Protein AF-A0A651HME2-F1 (afdb_monomer_lite)

pLDDT: mean 75.83, std 19.91, range [41.97, 98.44]

Structure (mmCIF, N/CA/C/O backbone):
data_AF-A0A651HME2-F1
#
_entry.id   AF-A0A651HME2-F1
#
loop_
_atom_site.group_PDB
_atom_site.id
_atom_site.type_symbol
_atom_site.label_atom_id
_atom_site.label_alt_id
_atom_site.label_comp_id
_atom_site.label_asym_id
_atom_site.label_entity_id
_atom_site.label_seq_id
_atom_site.pdbx_PDB_ins_code
_atom_site.Cartn_x
_atom_site.Cartn_y
_atom_site.Cartn_z
_atom_site.occupancy
_atom_site.B_iso_or_equiv
_atom_site.auth_seq_id
_atom_site.auth_comp_id
_atom_site.auth_asym_id
_atom_site.auth_atom_id
_atom_site.pdbx_PDB_model_num
ATOM 1 N N . MET A 1 1 ? -1.639 1.238 -26.627 1.00 81.06 1 MET A N 1
ATOM 2 C CA . MET A 1 1 ? -2.948 1.078 -25.947 1.00 81.06 1 MET A CA 1
ATOM 3 C C . MET A 1 1 ? -2.989 -0.126 -25.003 1.00 81.06 1 MET A C 1
ATOM 5 O O . MET A 1 1 ? -3.391 0.055 -23.864 1.00 81.06 1 MET A O 1
ATOM 9 N N . ALA A 1 2 ? -2.521 -1.315 -25.413 1.00 88.31 2 ALA A N 1
ATOM 10 C CA . ALA A 1 2 ? -2.542 -2.525 -24.572 1.00 88.31 2 ALA A CA 1
ATOM 11 C C . ALA A 1 2 ? -1.852 -2.368 -23.199 1.00 88.31 2 ALA A C 1
ATOM 13 O O . ALA A 1 2 ? -2.429 -2.755 -22.191 1.00 88.31 2 ALA A O 1
ATOM 14 N N . LEU A 1 3 ? -0.669 -1.737 -23.140 1.00 88.19 3 LEU A N 1
ATOM 15 C CA . LEU A 1 3 ? 0.048 -1.506 -21.874 1.00 88.19 3 LEU A CA 1
ATOM 16 C C . LEU A 1 3 ? -0.748 -0.642 -20.890 1.00 88.19 3 LEU A C 1
ATOM 18 O O . LEU A 1 3 ? -0.809 -0.966 -19.716 1.00 88.19 3 LEU A O 1
ATOM 22 N N . VAL A 1 4 ? -1.405 0.413 -21.376 1.00 89.19 4 VAL A N 1
ATOM 23 C CA . VAL A 1 4 ? -2.220 1.307 -20.537 1.00 89.19 4 VAL A CA 1
ATOM 24 C C . VAL A 1 4 ? -3.400 0.549 -19.932 1.00 89.19 4 VAL A C 1
ATOM 26 O O . VAL A 1 4 ? -3.658 0.664 -18.738 1.00 89.19 4 VAL A O 1
ATOM 29 N N . LEU A 1 5 ? -4.089 -0.267 -20.736 1.00 91.44 5 LEU A N 1
ATOM 30 C CA . LEU A 1 5 ? -5.192 -1.098 -20.251 1.00 91.44 5 LEU A CA 1
ATOM 31 C C . LEU A 1 5 ? -4.708 -2.133 -19.231 1.00 91.44 5 LEU A C 1
ATOM 33 O O . LEU A 1 5 ? -5.334 -2.301 -18.188 1.00 91.44 5 LEU A O 1
ATOM 37 N N . LEU A 1 6 ? -3.571 -2.779 -19.496 1.00 91.62 6 LEU A N 1
ATOM 38 C CA . LEU A 1 6 ? -2.981 -3.738 -18.569 1.00 91.62 6 LEU A CA 1
ATOM 39 C C . LEU A 1 6 ? -2.584 -3.071 -17.243 1.00 91.62 6 LEU A C 1
ATOM 41 O O . LEU A 1 6 ? -2.921 -3.592 -16.184 1.00 91.62 6 LEU A O 1
ATOM 45 N N . SER A 1 7 ? -1.943 -1.898 -17.282 1.00 91.06 7 SER A N 1
ATOM 46 C CA . SER A 1 7 ? -1.611 -1.121 -16.081 1.00 91.06 7 SER A CA 1
ATOM 47 C C . SER A 1 7 ? -2.856 -0.726 -15.290 1.00 91.06 7 SER A C 1
ATOM 49 O O . SER A 1 7 ? -2.834 -0.804 -14.067 1.00 91.06 7 SER A O 1
ATOM 51 N N . ALA A 1 8 ? -3.947 -0.347 -15.963 1.00 93.56 8 ALA A N 1
ATOM 52 C CA . ALA A 1 8 ? -5.207 -0.015 -15.300 1.00 93.56 8 ALA A CA 1
ATOM 53 C C . ALA A 1 8 ? -5.815 -1.229 -14.584 1.00 93.56 8 ALA A C 1
ATOM 55 O O . ALA A 1 8 ? -6.240 -1.112 -13.437 1.00 93.56 8 ALA A O 1
ATOM 56 N N . VAL A 1 9 ? -5.819 -2.400 -15.228 1.00 95.94 9 VAL A N 1
ATOM 57 C CA . VAL A 1 9 ? -6.334 -3.640 -14.624 1.00 95.94 9 VAL A CA 1
ATOM 58 C C . VAL A 1 9 ? -5.477 -4.072 -13.436 1.00 95.94 9 VAL A C 1
ATOM 60 O O . VAL A 1 9 ? -6.024 -4.403 -12.386 1.00 95.94 9 VAL A O 1
ATOM 63 N N . ILE A 1 10 ? -4.147 -4.031 -13.571 1.00 94.81 10 ILE A N 1
ATOM 64 C CA . ILE A 1 10 ? -3.231 -4.370 -12.475 1.00 94.81 10 ILE A CA 1
ATOM 65 C C . ILE A 1 10 ? -3.440 -3.415 -11.299 1.00 94.81 10 ILE A C 1
ATOM 67 O O . ILE A 1 10 ? -3.639 -3.886 -10.185 1.00 94.81 10 ILE A O 1
ATOM 71 N N . ALA A 1 11 ? -3.474 -2.102 -11.540 1.00 95.75 11 ALA A N 1
ATOM 72 C CA . ALA A 1 11 ? -3.693 -1.104 -10.494 1.00 95.75 11 ALA A CA 1
ATOM 73 C C . ALA A 1 11 ? -5.057 -1.266 -9.802 1.00 95.75 11 ALA A C 1
ATOM 75 O O . ALA A 1 11 ? -5.158 -1.140 -8.582 1.00 95.75 11 ALA A O 1
ATOM 76 N N . LEU A 1 12 ? -6.107 -1.588 -10.566 1.00 97.19 12 LEU A N 1
ATOM 77 C CA . LEU A 1 12 ? -7.441 -1.849 -10.030 1.00 97.19 12 LEU A CA 1
ATOM 78 C C . LEU A 1 12 ? -7.430 -3.056 -9.085 1.00 97.19 12 LEU A C 1
ATOM 80 O O . LEU A 1 12 ? -7.903 -2.958 -7.952 1.00 97.19 12 LEU A O 1
ATOM 84 N N . VAL A 1 13 ? -6.907 -4.193 -9.546 1.00 97.75 13 VAL A N 1
ATOM 85 C CA . VAL A 1 13 ? -6.912 -5.441 -8.772 1.00 97.75 13 VAL A CA 1
ATOM 86 C C . VAL A 1 13 ? -5.977 -5.329 -7.569 1.00 97.75 13 VAL A C 1
ATOM 88 O O . VAL A 1 13 ? -6.408 -5.594 -6.448 1.00 97.75 13 VAL A O 1
ATOM 91 N N . ASN A 1 14 ? -4.735 -4.891 -7.787 1.00 96.44 14 ASN A N 1
ATOM 92 C CA . ASN A 1 14 ? -3.718 -4.785 -6.746 1.00 96.44 14 ASN A CA 1
ATOM 93 C C . ASN A 1 14 ? -4.140 -3.798 -5.652 1.00 96.44 14 ASN A C 1
ATOM 95 O O . ASN A 1 14 ? -4.318 -4.202 -4.503 1.00 96.44 14 ASN A O 1
ATOM 99 N N . GLY A 1 15 ? -4.429 -2.546 -6.027 1.00 96.75 15 GLY A N 1
ATOM 100 C CA . GLY A 1 15 ? -4.832 -1.510 -5.079 1.00 96.75 15 GLY A CA 1
ATOM 101 C C . GLY A 1 15 ? -6.086 -1.891 -4.285 1.00 96.75 15 GLY A C 1
ATOM 102 O O . GLY A 1 15 ? -6.148 -1.660 -3.079 1.00 96.75 15 GLY A O 1
ATOM 103 N N . THR A 1 16 ? -7.075 -2.551 -4.907 1.00 98.38 16 THR A N 1
ATOM 104 C CA . THR A 1 16 ? -8.261 -3.028 -4.166 1.00 98.38 16 THR A CA 1
ATOM 105 C C . THR A 1 16 ? -7.896 -4.084 -3.131 1.00 98.38 16 THR A C 1
ATOM 107 O O . THR A 1 16 ? -8.302 -3.969 -1.973 1.00 98.38 16 THR A O 1
ATOM 110 N N . LEU A 1 17 ? -7.176 -5.131 -3.543 1.00 98.38 17 LEU A N 1
ATOM 111 C CA . LEU A 1 17 ? -6.867 -6.263 -2.671 1.00 98.38 17 LEU A CA 1
ATOM 112 C C . LEU A 1 17 ? -5.974 -5.836 -1.505 1.00 98.38 17 LEU A C 1
ATOM 114 O O . LEU A 1 17 ? -6.238 -6.220 -0.363 1.00 98.38 17 LEU A O 1
ATOM 118 N N . GLU A 1 18 ? -4.980 -4.992 -1.771 1.00 98.19 18 GLU A N 1
ATOM 119 C CA . GLU A 1 18 ? -4.099 -4.468 -0.735 1.00 98.19 18 GLU A CA 1
ATOM 120 C C . GLU A 1 18 ? -4.862 -3.598 0.271 1.00 98.19 18 GLU A C 1
ATOM 122 O O . GLU A 1 18 ? -4.698 -3.787 1.475 1.00 98.19 18 GLU A O 1
ATOM 127 N N . GLU A 1 19 ? -5.766 -2.712 -0.157 1.00 98.31 19 GLU A N 1
ATOM 128 C CA . GLU A 1 19 ? -6.568 -1.928 0.793 1.00 98.31 19 GLU A CA 1
ATOM 129 C C . GLU A 1 19 ? -7.561 -2.778 1.594 1.00 98.31 19 GLU A C 1
ATOM 131 O O . GLU A 1 19 ? -7.750 -2.552 2.797 1.00 98.31 19 GLU A O 1
ATOM 136 N N . VAL A 1 20 ? -8.196 -3.770 0.962 1.00 98.31 20 VAL A N 1
ATOM 137 C CA . VAL A 1 20 ? -9.093 -4.707 1.657 1.00 98.31 20 VAL A CA 1
ATOM 138 C C . VAL A 1 20 ? -8.329 -5.461 2.742 1.00 98.31 20 VAL A C 1
ATOM 140 O O . VAL A 1 20 ? -8.833 -5.589 3.860 1.00 98.31 20 VAL A O 1
ATOM 143 N N . PHE A 1 21 ? -7.110 -5.904 2.448 1.00 98.19 21 PHE A N 1
ATOM 144 C CA . PHE A 1 21 ? -6.268 -6.586 3.419 1.00 98.19 21 PHE A CA 1
ATOM 145 C C . PHE A 1 21 ? -5.747 -5.625 4.500 1.00 98.19 21 PHE A C 1
ATOM 147 O O . PHE A 1 21 ? -6.096 -5.762 5.673 1.00 98.19 21 PHE A O 1
ATOM 154 N N . TRP A 1 22 ? -4.971 -4.606 4.130 1.00 98.12 22 TRP A N 1
ATOM 155 C CA . TRP A 1 22 ? 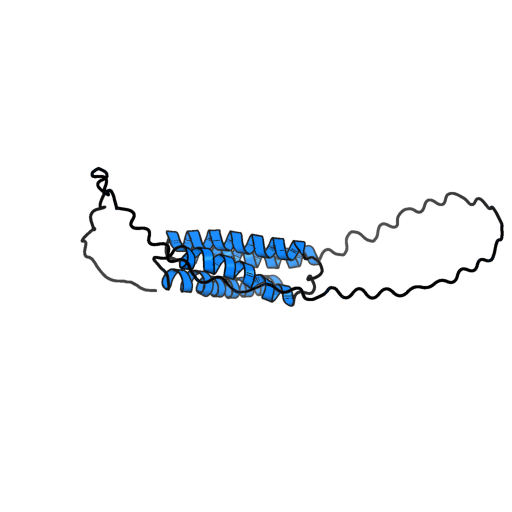-4.252 -3.761 5.087 1.00 98.12 22 TRP A CA 1
ATOM 156 C C . TRP A 1 22 ? -5.166 -2.848 5.903 1.00 98.12 22 TRP A C 1
ATOM 158 O O . TRP A 1 22 ? -4.911 -2.631 7.086 1.00 98.12 22 TRP A O 1
ATOM 168 N N . ARG A 1 23 ? -6.228 -2.292 5.308 1.00 97.06 23 ARG A N 1
ATOM 169 C CA . ARG A 1 23 ? -7.130 -1.348 5.999 1.00 97.06 23 ARG A CA 1
ATOM 170 C C . ARG A 1 23 ? -8.427 -2.043 6.365 1.00 97.06 23 ARG A C 1
ATOM 172 O O . ARG A 1 23 ? -8.901 -1.909 7.490 1.00 97.06 23 ARG A O 1
ATOM 179 N N . GLY A 1 24 ? -8.985 -2.820 5.442 1.00 96.19 24 GLY A N 1
ATOM 180 C CA . GLY A 1 24 ? -10.251 -3.511 5.652 1.00 96.19 24 GLY A CA 1
ATOM 181 C C . GLY A 1 24 ? -10.198 -4.563 6.761 1.00 96.19 24 GLY A C 1
ATOM 182 O O . GLY A 1 24 ? -11.138 -4.613 7.559 1.00 96.19 24 GLY A O 1
ATOM 183 N N . ALA A 1 25 ? -9.136 -5.374 6.836 1.00 97.00 25 ALA A N 1
ATOM 184 C CA . ALA A 1 25 ? -9.017 -6.418 7.854 1.00 97.00 25 ALA A CA 1
ATOM 185 C C . ALA A 1 25 ? -8.596 -5.843 9.215 1.00 97.00 25 ALA A C 1
ATOM 187 O O . ALA A 1 25 ? -9.288 -6.057 10.209 1.00 97.00 25 ALA A O 1
ATOM 188 N N . TYR A 1 26 ? -7.516 -5.057 9.269 1.00 96.56 26 TYR A N 1
ATOM 189 C CA . TYR A 1 26 ? -6.948 -4.580 10.538 1.00 96.56 26 TYR A CA 1
ATOM 190 C C . TYR A 1 26 ? -7.825 -3.551 11.261 1.00 96.56 26 TYR A C 1
ATOM 192 O O . TYR A 1 26 ? -7.993 -3.650 12.477 1.00 96.56 26 TYR A O 1
ATOM 200 N N . VAL A 1 27 ? -8.447 -2.604 10.545 1.00 94.19 27 VAL A N 1
ATOM 201 C CA . VAL A 1 27 ? -9.348 -1.619 11.178 1.00 94.19 27 VAL A CA 1
ATOM 202 C C . VAL A 1 27 ? -10.583 -2.307 11.768 1.00 94.19 27 VAL A C 1
ATOM 204 O O . VAL A 1 27 ? -11.052 -1.913 12.834 1.00 94.19 27 VAL A O 1
ATOM 207 N N . ARG A 1 28 ? -11.088 -3.364 11.114 1.00 94.25 28 ARG A N 1
ATOM 208 C CA . ARG A 1 28 ? -12.229 -4.146 11.618 1.00 94.25 28 ARG A CA 1
ATOM 209 C C . ARG A 1 28 ? -11.853 -5.097 12.749 1.00 94.25 28 ARG A C 1
ATOM 211 O O . ARG A 1 28 ? -12.655 -5.274 13.660 1.00 94.25 28 ARG A O 1
ATOM 218 N N . ALA A 1 29 ? -10.668 -5.699 12.699 1.00 96.44 29 ALA A N 1
ATOM 219 C CA . ALA A 1 29 ? -10.201 -6.624 13.727 1.00 96.44 29 ALA A CA 1
ATOM 220 C C . ALA A 1 29 ? -9.820 -5.908 15.036 1.00 96.44 29 ALA A C 1
ATOM 222 O O . ALA A 1 29 ? -10.001 -6.475 16.112 1.00 96.44 29 ALA A O 1
ATOM 223 N N . PHE A 1 30 ? -9.333 -4.661 14.966 1.00 96.00 30 PHE A N 1
ATOM 224 C CA . PHE A 1 30 ? -8.789 -3.937 16.125 1.00 96.00 30 PHE A CA 1
ATOM 225 C C . PHE A 1 30 ? -9.369 -2.516 16.323 1.00 96.00 30 PHE A C 1
ATOM 227 O O . PHE A 1 30 ? -8.604 -1.568 16.513 1.00 96.00 30 PHE A O 1
ATOM 234 N N . PRO A 1 31 ? -10.702 -2.315 16.357 1.00 91.50 31 PRO A N 1
ATOM 235 C CA . PRO A 1 31 ? -11.334 -0.986 16.286 1.00 91.50 31 PRO A CA 1
ATOM 236 C C . PRO A 1 31 ? -11.036 -0.042 17.468 1.00 91.50 31 PRO A C 1
ATOM 238 O O . PRO A 1 31 ? -11.339 1.145 17.395 1.00 91.50 31 PRO A O 1
ATOM 241 N N . GLY A 1 32 ? -10.451 -0.543 18.560 1.00 93.62 32 GLY A N 1
ATOM 242 C CA . GLY A 1 32 ? -10.094 0.241 19.749 1.00 93.62 32 GLY A CA 1
ATOM 243 C C . GLY A 1 32 ? -8.593 0.365 20.015 1.00 93.62 32 GLY A C 1
ATOM 244 O O . GLY A 1 32 ? -8.214 0.957 21.023 1.00 93.62 32 GLY A O 1
ATOM 245 N N . ILE A 1 33 ? -7.735 -0.200 19.158 1.00 96.75 33 ILE A N 1
ATOM 246 C CA . ILE A 1 33 ? -6.282 -0.230 19.375 1.00 96.75 33 ILE A CA 1
ATOM 247 C C . ILE A 1 33 ? -5.601 0.457 18.185 1.00 96.75 33 ILE A C 1
ATOM 249 O O . ILE A 1 33 ? -5.246 -0.218 17.217 1.00 96.75 33 ILE A O 1
ATOM 253 N N . PRO A 1 34 ? -5.380 1.788 18.237 1.00 95.25 34 PRO A N 1
ATOM 254 C CA . PRO A 1 34 ? -4.830 2.546 17.111 1.00 95.25 34 PRO A CA 1
ATOM 255 C C . PRO A 1 34 ? -3.505 1.979 16.600 1.00 95.25 34 PRO A C 1
ATOM 257 O O . PRO A 1 34 ? -3.262 1.951 15.400 1.00 95.25 34 PRO A O 1
ATOM 260 N N . LEU A 1 35 ? -2.660 1.461 17.494 1.00 97.44 35 LEU A N 1
ATOM 261 C CA . LEU A 1 35 ? -1.389 0.855 17.108 1.00 97.44 35 LEU A CA 1
ATOM 262 C C . LEU A 1 35 ? -1.578 -0.332 16.144 1.00 97.44 35 LEU A C 1
ATOM 264 O O . LEU A 1 35 ? -0.860 -0.419 15.154 1.00 97.44 35 LEU A O 1
ATOM 268 N N . LEU A 1 36 ? -2.558 -1.206 16.396 1.00 97.12 36 LEU A N 1
ATOM 269 C CA . LEU A 1 36 ? -2.827 -2.397 15.579 1.00 97.12 36 LEU A CA 1
ATOM 270 C C . LEU A 1 36 ? -3.742 -2.113 14.382 1.00 97.12 36 LEU A C 1
ATOM 272 O O . LEU A 1 36 ? -3.624 -2.780 13.360 1.00 97.12 36 LEU A O 1
ATOM 276 N N . ALA A 1 37 ? -4.633 -1.126 14.487 1.00 95.19 37 ALA A N 1
ATOM 277 C CA . ALA A 1 37 ? -5.524 -0.738 13.394 1.00 95.19 37 ALA A CA 1
ATOM 278 C C . ALA A 1 37 ? -4.856 0.179 12.358 1.00 95.19 37 ALA A C 1
ATOM 280 O O . ALA A 1 37 ? -5.273 0.195 11.203 1.00 95.19 37 ALA A O 1
ATOM 281 N N . TRP A 1 38 ? -3.849 0.961 12.763 1.00 94.62 38 TRP A N 1
ATOM 282 C CA . TRP A 1 38 ? -3.251 2.008 11.932 1.00 94.62 38 TRP A CA 1
ATOM 283 C C . TRP A 1 38 ? -1.751 1.808 11.713 1.00 94.62 38 TRP A C 1
ATOM 285 O O . TRP A 1 38 ? -1.315 1.656 10.571 1.00 94.62 38 TRP A O 1
ATOM 295 N N . VAL A 1 39 ? -0.948 1.811 12.778 1.00 97.56 39 VAL A N 1
ATOM 296 C CA . VAL A 1 39 ? 0.521 1.842 12.646 1.00 97.56 39 VAL A CA 1
ATOM 297 C C . VAL A 1 39 ? 1.051 0.513 12.118 1.00 97.56 39 VAL A C 1
ATOM 299 O O . VAL A 1 39 ? 1.772 0.490 11.123 1.00 97.56 39 VAL A O 1
ATOM 302 N N . TYR A 1 40 ? 0.646 -0.593 12.741 1.00 98.00 40 TYR A N 1
ATOM 303 C CA . TYR A 1 40 ? 1.068 -1.941 12.373 1.00 98.00 40 TYR A CA 1
ATOM 304 C C . TYR A 1 40 ? 0.811 -2.275 10.891 1.00 98.00 40 TYR A C 1
ATOM 306 O O . TYR A 1 40 ? 1.777 -2.602 10.197 1.00 98.00 40 TYR A O 1
ATOM 314 N N . PRO A 1 41 ? -0.418 -2.135 10.349 1.00 97.69 41 PRO A N 1
ATOM 315 C CA . PRO A 1 41 ? -0.660 -2.433 8.941 1.00 97.69 41 PRO A CA 1
ATOM 316 C C . PRO A 1 41 ? 0.050 -1.464 7.994 1.00 97.69 41 PRO A C 1
ATOM 318 O O . PRO A 1 41 ? 0.368 -1.849 6.879 1.00 97.69 41 PRO A O 1
ATOM 321 N N . SER A 1 42 ? 0.347 -0.229 8.410 1.00 98.25 42 SER A N 1
ATOM 322 C CA . SER A 1 42 ? 1.074 0.723 7.556 1.00 98.25 42 SER A CA 1
ATOM 323 C C . SER A 1 42 ? 2.556 0.376 7.427 1.00 98.25 42 SER A C 1
ATOM 325 O O . SER A 1 42 ? 3.117 0.467 6.337 1.00 98.25 42 SER A O 1
ATOM 327 N N . VAL A 1 43 ? 3.184 -0.062 8.522 1.00 98.31 43 VAL A N 1
ATOM 328 C CA . VAL A 1 43 ? 4.564 -0.570 8.498 1.00 98.31 43 VAL A CA 1
ATOM 329 C C . VAL A 1 43 ? 4.629 -1.883 7.720 1.00 98.31 43 VAL A C 1
ATOM 331 O O . VAL A 1 43 ? 5.500 -2.042 6.869 1.00 98.31 43 VAL A O 1
ATOM 334 N N . GLY A 1 44 ? 3.679 -2.795 7.956 1.00 98.12 44 GLY A N 1
ATOM 335 C CA . GLY A 1 44 ? 3.561 -4.041 7.196 1.00 98.12 44 GLY A CA 1
ATOM 336 C C . GLY A 1 44 ? 3.388 -3.795 5.697 1.00 98.12 44 GLY A C 1
ATOM 337 O O . GLY A 1 44 ? 4.096 -4.403 4.902 1.00 98.12 44 GLY A O 1
ATOM 338 N N . PHE A 1 45 ? 2.531 -2.843 5.321 1.00 98.19 45 PHE A N 1
ATOM 339 C CA . PHE A 1 45 ? 2.335 -2.403 3.940 1.00 98.19 45 PHE A CA 1
ATOM 340 C C . PHE A 1 45 ? 3.634 -1.905 3.298 1.00 98.19 45 PHE A C 1
ATOM 342 O O . PHE A 1 45 ? 3.989 -2.337 2.206 1.00 98.19 45 PHE A O 1
ATOM 349 N N . GLY A 1 46 ? 4.384 -1.036 3.979 1.00 97.62 46 GLY A N 1
ATOM 350 C CA . GLY A 1 46 ? 5.675 -0.571 3.475 1.00 97.62 46 GLY A CA 1
ATOM 351 C C . GLY A 1 46 ? 6.685 -1.706 3.304 1.00 97.62 46 GLY A C 1
ATOM 352 O O . GLY A 1 46 ? 7.287 -1.843 2.243 1.00 97.62 46 GLY A O 1
ATOM 353 N N . LEU A 1 47 ? 6.839 -2.559 4.319 1.00 97.38 47 LEU A N 1
ATOM 354 C CA . LEU A 1 47 ? 7.779 -3.686 4.284 1.00 97.38 47 LEU A CA 1
ATOM 355 C C . LEU A 1 47 ? 7.397 -4.754 3.255 1.00 97.38 47 LEU A C 1
ATOM 357 O O . LEU A 1 47 ? 8.287 -5.365 2.667 1.00 97.38 47 LEU A O 1
ATOM 361 N N . TRP A 1 48 ? 6.104 -4.956 2.994 1.00 96.69 48 TRP A N 1
ATOM 362 C CA . TRP A 1 48 ? 5.614 -5.875 1.964 1.00 96.69 48 TRP A CA 1
ATOM 363 C C . TRP A 1 48 ? 6.209 -5.571 0.588 1.00 96.69 48 TRP A C 1
ATOM 365 O O . TRP A 1 48 ? 6.502 -6.492 -0.169 1.00 96.69 48 TRP A O 1
ATOM 375 N N . HIS A 1 49 ? 6.511 -4.303 0.301 1.00 94.50 49 HIS A N 1
ATOM 376 C CA . HIS A 1 49 ? 7.127 -3.890 -0.957 1.00 94.50 49 HIS A CA 1
ATOM 377 C C . HIS A 1 49 ? 8.565 -4.389 -1.143 1.00 94.50 49 HIS A C 1
ATOM 379 O O . HIS A 1 49 ? 9.064 -4.383 -2.268 1.00 94.50 49 HIS A O 1
ATOM 385 N N . LEU A 1 50 ? 9.225 -4.891 -0.096 1.00 93.56 50 LEU A N 1
ATOM 386 C CA . LEU A 1 50 ? 10.496 -5.598 -0.254 1.00 93.56 50 LEU A CA 1
ATOM 387 C C . LEU A 1 50 ? 10.328 -6.882 -1.079 1.00 93.56 50 LEU A C 1
ATOM 389 O O . LEU A 1 50 ? 11.233 -7.229 -1.834 1.00 93.56 50 LEU A O 1
ATOM 393 N N . ALA A 1 51 ? 9.173 -7.555 -1.001 1.00 92.62 51 ALA A N 1
ATOM 394 C CA . ALA A 1 51 ? 8.919 -8.785 -1.749 1.00 92.62 51 ALA A CA 1
ATOM 395 C C . ALA A 1 51 ? 8.951 -8.573 -3.279 1.00 92.62 51 ALA A C 1
ATOM 397 O O . ALA A 1 51 ? 9.787 -9.200 -3.932 1.00 92.62 51 ALA A O 1
ATOM 398 N N . PRO A 1 52 ? 8.155 -7.669 -3.889 1.00 87.94 52 PRO A N 1
ATOM 399 C CA . PRO A 1 52 ? 8.248 -7.414 -5.327 1.00 87.94 52 PRO A CA 1
ATOM 400 C C . PRO A 1 52 ? 9.580 -6.765 -5.734 1.00 87.94 52 PRO A C 1
ATOM 402 O O . PRO A 1 52 ? 10.061 -7.003 -6.841 1.00 87.94 52 PRO A O 1
ATOM 405 N N . GLN A 1 53 ? 10.223 -5.987 -4.854 1.00 87.44 53 GLN A N 1
ATOM 406 C CA . GLN A 1 53 ? 11.558 -5.445 -5.138 1.00 87.44 53 GLN A CA 1
ATOM 407 C C . GLN A 1 53 ? 12.639 -6.537 -5.159 1.00 87.44 53 GLN A C 1
ATOM 409 O O . GLN A 1 53 ? 13.577 -6.423 -5.941 1.00 87.44 53 GLN A O 1
ATOM 414 N N . SER A 1 54 ? 12.483 -7.623 -4.393 1.00 87.50 54 SER A N 1
ATOM 415 C CA . SER A 1 54 ? 13.438 -8.745 -4.368 1.00 87.50 54 SER A CA 1
ATOM 416 C C . SER A 1 54 ? 13.533 -9.535 -5.681 1.00 87.50 54 SER A C 1
ATOM 418 O O . SER A 1 54 ? 14.513 -10.242 -5.897 1.00 87.50 54 SER A O 1
ATOM 420 N N . VAL A 1 55 ? 12.544 -9.402 -6.571 1.00 85.94 55 VAL A N 1
ATOM 421 C CA . VAL A 1 55 ? 12.534 -10.038 -7.902 1.00 85.94 55 VAL A CA 1
ATOM 422 C C . VAL A 1 55 ? 12.742 -9.038 -9.043 1.00 85.94 55 VAL A C 1
ATOM 424 O O . VAL A 1 55 ? 12.905 -9.428 -10.198 1.00 85.94 55 VAL A O 1
ATOM 427 N N . SER A 1 56 ? 12.748 -7.737 -8.742 1.00 77.38 56 SER A N 1
ATOM 428 C CA . SER A 1 56 ? 13.055 -6.687 -9.711 1.00 77.38 56 SER A CA 1
ATOM 429 C C . SER A 1 56 ? 14.568 -6.642 -9.928 1.00 77.38 56 SER A C 1
ATOM 431 O O . SER A 1 56 ? 15.338 -6.527 -8.980 1.00 77.38 56 SER A O 1
ATOM 433 N N . THR A 1 57 ? 15.025 -6.652 -11.181 1.00 62.50 57 THR A N 1
ATOM 434 C CA . THR A 1 57 ? 16.457 -6.587 -11.548 1.00 62.50 57 THR A CA 1
ATOM 435 C C . THR A 1 57 ? 17.167 -5.295 -11.098 1.00 62.50 57 THR A C 1
ATOM 437 O O . THR A 1 57 ? 18.375 -5.161 -11.259 1.00 62.50 57 THR A O 1
ATOM 440 N N . GLY A 1 58 ? 16.434 -4.347 -10.499 1.00 57.84 58 GLY A N 1
ATOM 441 C CA . GLY A 1 58 ? 16.917 -3.070 -9.964 1.00 57.84 58 GLY A CA 1
ATOM 442 C C . GLY A 1 58 ? 17.513 -3.104 -8.548 1.00 57.84 58 GLY A C 1
ATOM 443 O O . GLY A 1 58 ? 17.757 -2.037 -7.988 1.00 57.84 58 GLY A O 1
ATOM 444 N N . ILE A 1 59 ? 17.778 -4.282 -7.967 1.00 55.50 59 ILE A N 1
ATOM 445 C CA . ILE A 1 59 ? 18.392 -4.446 -6.625 1.00 55.50 59 ILE A CA 1
ATOM 446 C C . ILE A 1 59 ? 19.758 -3.739 -6.491 1.00 55.50 59 ILE A C 1
ATOM 448 O O . ILE A 1 59 ? 20.218 -3.485 -5.381 1.00 55.50 59 ILE A O 1
ATOM 452 N N . GLY A 1 60 ? 20.383 -3.330 -7.599 1.00 64.00 60 GLY A N 1
ATOM 453 C CA . GLY A 1 60 ? 21.630 -2.560 -7.594 1.00 64.00 60 GLY A CA 1
ATOM 454 C C . GLY A 1 60 ? 21.550 -1.160 -6.966 1.00 64.00 60 GLY A C 1
ATOM 455 O O . GLY A 1 60 ? 22.594 -0.537 -6.794 1.00 64.00 60 GLY A O 1
ATOM 456 N N . ASN A 1 61 ? 20.361 -0.650 -6.610 1.00 80.62 61 ASN A N 1
ATOM 457 C CA . ASN A 1 61 ? 20.210 0.655 -5.957 1.00 80.62 61 ASN A CA 1
ATOM 458 C C . ASN A 1 61 ? 19.508 0.551 -4.581 1.00 80.62 61 ASN A C 1
ATOM 460 O O . ASN A 1 61 ? 18.288 0.739 -4.487 1.00 80.62 61 ASN A O 1
ATOM 464 N N . PRO A 1 62 ? 20.268 0.303 -3.493 1.00 84.06 62 PRO A N 1
ATOM 465 C CA . PRO A 1 62 ? 19.721 0.194 -2.141 1.00 84.06 62 PRO A CA 1
ATOM 466 C C . PRO A 1 62 ? 18.974 1.448 -1.673 1.00 84.06 62 PRO A C 1
ATOM 468 O O . PRO A 1 62 ? 17.958 1.336 -0.987 1.00 84.06 62 PRO A O 1
ATOM 471 N N . SER A 1 63 ? 19.431 2.647 -2.058 1.00 85.31 63 SER A N 1
ATOM 472 C CA . SER A 1 63 ? 18.775 3.895 -1.646 1.00 85.31 63 SER A CA 1
ATOM 473 C C . SER A 1 63 ? 17.407 4.065 -2.309 1.00 85.31 63 SER A C 1
ATOM 475 O O . SER A 1 63 ? 16.476 4.544 -1.663 1.00 85.31 63 SER A O 1
ATOM 477 N N . GLY A 1 64 ? 17.244 3.586 -3.547 1.00 88.12 64 GLY A N 1
ATOM 478 C CA . GLY A 1 64 ? 15.953 3.539 -4.234 1.00 88.12 64 GLY A CA 1
ATOM 479 C C . GLY A 1 64 ? 14.936 2.635 -3.531 1.00 88.12 64 GLY A C 1
ATOM 480 O O . GLY A 1 64 ? 13.783 3.029 -3.357 1.00 88.12 64 GLY A O 1
ATOM 481 N N . VAL A 1 65 ? 15.363 1.456 -3.065 1.00 90.50 65 VAL A N 1
ATOM 482 C CA . VAL A 1 65 ? 14.494 0.534 -2.308 1.00 90.50 65 VAL A CA 1
ATOM 483 C C . VAL A 1 65 ? 14.076 1.149 -0.974 1.00 90.50 65 VAL A C 1
ATOM 485 O O . VAL A 1 65 ? 12.894 1.125 -0.634 1.00 90.50 65 VAL A O 1
ATOM 488 N N . VAL A 1 66 ? 15.020 1.745 -0.239 1.00 92.69 66 VAL A N 1
ATOM 489 C CA . VAL A 1 66 ? 14.728 2.411 1.041 1.00 92.69 66 VAL A CA 1
ATOM 490 C C . VAL A 1 66 ? 13.754 3.572 0.845 1.00 92.69 66 VAL A C 1
ATOM 492 O O . VAL A 1 66 ? 12.774 3.670 1.584 1.00 92.69 66 VAL A O 1
ATOM 495 N N . ALA A 1 67 ? 13.977 4.417 -0.166 1.00 92.69 67 ALA A N 1
ATOM 496 C CA . ALA A 1 67 ? 13.065 5.508 -0.494 1.00 92.69 67 ALA A CA 1
ATOM 497 C C . ALA A 1 67 ? 11.667 4.978 -0.845 1.00 92.69 67 ALA A C 1
ATOM 499 O O . ALA A 1 67 ? 10.676 5.480 -0.321 1.00 92.69 67 ALA A O 1
ATOM 500 N N . PHE A 1 68 ? 11.580 3.920 -1.654 1.00 92.44 68 PHE A N 1
ATOM 501 C CA . PHE A 1 68 ? 10.309 3.314 -2.045 1.00 92.44 68 PHE A CA 1
ATOM 502 C C . PHE A 1 68 ? 9.530 2.751 -0.848 1.00 92.44 68 PHE A C 1
ATOM 504 O O . PHE A 1 68 ? 8.361 3.087 -0.668 1.00 92.44 68 PHE A O 1
ATOM 511 N N . VAL A 1 69 ? 10.180 1.963 0.013 1.00 95.81 69 VAL A N 1
ATOM 512 C CA . VAL A 1 69 ? 9.573 1.411 1.238 1.00 95.81 69 VAL A CA 1
ATOM 513 C C . VAL A 1 69 ? 9.158 2.524 2.201 1.00 95.81 69 VAL A C 1
ATOM 515 O O . VAL A 1 69 ? 8.064 2.479 2.772 1.00 95.81 69 VAL A O 1
ATOM 518 N N . GLY A 1 70 ? 9.999 3.548 2.367 1.00 97.12 70 GLY A N 1
ATOM 519 C CA . GLY A 1 70 ? 9.698 4.711 3.199 1.00 97.12 70 GLY A CA 1
ATOM 520 C C . GLY A 1 70 ? 8.465 5.462 2.698 1.00 97.12 70 GLY A C 1
ATOM 521 O O . GLY A 1 70 ? 7.520 5.681 3.456 1.00 97.12 70 GLY A O 1
ATOM 522 N N . THR A 1 71 ? 8.424 5.787 1.405 1.00 96.50 71 THR A N 1
ATOM 523 C CA . THR A 1 71 ? 7.280 6.452 0.771 1.00 96.50 71 THR A CA 1
ATOM 524 C C . THR A 1 71 ? 6.011 5.598 0.840 1.00 96.50 71 THR A C 1
ATOM 526 O O . THR A 1 71 ? 4.959 6.122 1.206 1.00 96.50 71 THR A O 1
ATOM 529 N N . ALA A 1 72 ? 6.097 4.289 0.581 1.00 97.06 72 ALA A N 1
ATOM 530 C CA . ALA A 1 72 ? 4.968 3.367 0.719 1.00 97.06 72 ALA A CA 1
ATOM 531 C C . ALA A 1 72 ? 4.433 3.343 2.160 1.00 97.06 72 ALA A C 1
ATOM 533 O O . ALA A 1 72 ? 3.225 3.432 2.377 1.00 97.06 72 ALA A O 1
ATOM 534 N N . THR A 1 73 ? 5.318 3.319 3.161 1.00 98.25 73 THR A N 1
ATOM 535 C CA . THR A 1 73 ? 4.927 3.391 4.579 1.00 98.25 73 THR A CA 1
ATOM 536 C C . THR A 1 73 ? 4.193 4.696 4.894 1.00 98.25 73 THR A C 1
ATOM 538 O O . THR A 1 73 ? 3.164 4.675 5.571 1.00 98.25 73 THR A O 1
ATOM 541 N N . LEU A 1 74 ? 4.685 5.835 4.390 1.00 98.12 74 LEU A N 1
ATOM 542 C CA . LEU A 1 74 ? 4.065 7.147 4.606 1.00 98.12 74 LEU A CA 1
ATOM 543 C C . LEU A 1 74 ? 2.669 7.239 3.982 1.00 98.12 74 LEU A C 1
ATOM 545 O O . LEU A 1 74 ? 1.721 7.607 4.678 1.00 98.12 74 LEU A O 1
ATOM 549 N N . PHE A 1 75 ? 2.512 6.848 2.713 1.00 98.00 75 PHE A N 1
ATOM 550 C CA . PHE A 1 75 ? 1.185 6.763 2.091 1.00 98.00 75 PHE A CA 1
ATOM 551 C C . PHE A 1 75 ? 0.283 5.809 2.856 1.00 98.00 75 PHE A C 1
ATOM 553 O O . PHE A 1 75 ? -0.882 6.121 3.114 1.00 98.00 75 PHE A O 1
ATOM 560 N N . GLY A 1 76 ? 0.845 4.687 3.299 1.00 97.62 76 GLY A N 1
ATOM 561 C CA . GLY A 1 76 ? 0.097 3.711 4.048 1.00 97.62 76 GLY A CA 1
ATOM 562 C C . GLY A 1 76 ? -0.435 4.239 5.378 1.00 97.62 76 GLY A C 1
ATOM 563 O O . GLY A 1 76 ? -1.593 3.968 5.710 1.00 97.62 76 GLY A O 1
ATOM 564 N N . LEU A 1 77 ? 0.361 5.050 6.081 1.00 98.00 77 LEU A N 1
ATOM 565 C CA . LEU A 1 77 ? -0.054 5.773 7.282 1.00 98.00 77 LEU A CA 1
ATOM 566 C C . LEU A 1 77 ? -1.147 6.797 6.963 1.00 98.00 77 LEU A C 1
ATOM 568 O O . LEU A 1 77 ? -2.140 6.854 7.688 1.00 98.00 77 LEU A O 1
ATOM 572 N N . CYS A 1 78 ? -1.007 7.579 5.890 1.00 97.88 78 CYS A N 1
ATOM 573 C CA . CYS A 1 78 ? -2.020 8.555 5.483 1.00 97.88 78 CYS A CA 1
ATOM 574 C C . CYS A 1 78 ? -3.367 7.885 5.172 1.00 97.88 78 CYS A C 1
ATOM 576 O O . CYS A 1 78 ? -4.407 8.311 5.678 1.00 97.88 78 CYS A O 1
ATOM 578 N N . TRP A 1 79 ? -3.365 6.808 4.388 1.00 97.81 79 TRP A N 1
ATOM 579 C CA . TRP A 1 79 ? -4.582 6.086 4.020 1.00 97.81 79 TRP A CA 1
ATOM 580 C C . TRP A 1 79 ? -5.217 5.353 5.194 1.00 97.81 79 TRP A C 1
ATOM 582 O O . TRP A 1 79 ? -6.435 5.415 5.365 1.00 97.81 79 TRP A O 1
ATOM 592 N N . ALA A 1 80 ? -4.413 4.719 6.048 1.00 96.25 80 ALA A N 1
ATOM 593 C CA . ALA A 1 80 ? -4.922 4.081 7.253 1.00 96.25 80 ALA A CA 1
ATOM 594 C C . ALA A 1 80 ? -5.507 5.107 8.239 1.00 96.25 80 ALA A C 1
ATOM 596 O O . ALA A 1 80 ? -6.537 4.830 8.850 1.00 96.25 80 ALA A O 1
ATOM 597 N N . TRP A 1 81 ? -4.945 6.317 8.329 1.00 95.81 81 TRP A N 1
ATOM 598 C CA . TRP A 1 81 ? -5.550 7.408 9.096 1.00 95.81 81 TRP A CA 1
ATOM 599 C C . TRP A 1 81 ? -6.918 7.815 8.530 1.00 95.81 81 TRP A C 1
ATOM 601 O O . TRP A 1 81 ? -7.888 7.911 9.285 1.00 95.81 81 TRP A O 1
ATOM 611 N N . VAL A 1 82 ? -7.032 7.991 7.208 1.00 96.19 82 VAL A N 1
ATOM 612 C CA . VAL A 1 82 ? -8.317 8.297 6.553 1.00 96.19 82 VAL A CA 1
ATOM 613 C C . VAL A 1 82 ? -9.334 7.181 6.798 1.00 96.19 82 VAL A C 1
ATOM 615 O O . VAL A 1 82 ? -10.462 7.469 7.208 1.00 96.19 82 VAL A O 1
ATOM 618 N N . ALA A 1 83 ? -8.948 5.917 6.611 1.00 95.69 83 ALA A N 1
ATOM 619 C CA . ALA A 1 83 ? -9.811 4.761 6.851 1.00 95.69 83 ALA A CA 1
ATOM 620 C C . ALA A 1 83 ? -10.267 4.688 8.316 1.00 95.69 83 ALA A C 1
ATOM 622 O O . ALA A 1 83 ? -11.458 4.550 8.583 1.00 95.69 83 ALA A O 1
ATOM 623 N N . TYR A 1 84 ? -9.345 4.869 9.265 1.00 94.12 84 TYR A N 1
ATOM 624 C CA . TYR A 1 84 ? -9.634 4.836 10.699 1.00 94.12 84 TYR A CA 1
ATOM 625 C C . TYR A 1 84 ? -10.569 5.972 11.138 1.00 94.12 84 TYR A C 1
ATOM 627 O O . TYR A 1 84 ? -11.430 5.784 11.996 1.00 94.12 84 TYR A O 1
ATOM 635 N N . ARG A 1 85 ? -10.429 7.168 10.551 1.00 94.38 85 ARG A N 1
ATOM 636 C CA . ARG A 1 85 ? -11.247 8.340 10.905 1.00 94.38 85 ARG A CA 1
ATOM 637 C C . ARG A 1 85 ? -12.620 8.338 10.249 1.00 94.38 85 ARG A C 1
ATOM 639 O O . ARG A 1 85 ? -13.563 8.846 10.852 1.00 94.38 85 ARG A O 1
ATOM 646 N N . THR A 1 86 ? -12.721 7.832 9.024 1.00 93.81 86 THR A N 1
ATOM 647 C CA . THR A 1 86 ? -13.962 7.904 8.243 1.00 93.81 86 THR A CA 1
ATOM 648 C C . THR A 1 86 ? -14.785 6.623 8.320 1.00 93.81 86 THR A C 1
ATOM 650 O O . THR A 1 86 ? -16.009 6.705 8.250 1.00 93.81 86 THR A O 1
ATOM 653 N N . GLY A 1 87 ? -14.147 5.456 8.452 1.00 89.38 87 GLY A N 1
ATOM 654 C CA . GLY A 1 87 ? -14.780 4.137 8.396 1.00 89.38 87 GLY A CA 1
ATOM 655 C C . GLY A 1 87 ? -14.632 3.421 7.043 1.00 89.38 87 GLY A C 1
ATOM 656 O O . GLY A 1 87 ? -14.113 2.304 7.021 1.00 89.38 87 GLY A O 1
ATOM 657 N N . PRO A 1 88 ? -15.074 3.988 5.899 1.00 94.50 88 PRO A N 1
ATOM 658 C CA . PRO A 1 88 ? -15.015 3.289 4.624 1.00 94.50 88 PRO A CA 1
ATOM 659 C C . PRO A 1 88 ? -13.626 3.375 3.981 1.00 94.50 88 PRO A C 1
ATOM 661 O O . PRO A 1 88 ? -13.004 4.433 3.930 1.00 94.50 88 PRO A O 1
ATOM 664 N N . ILE A 1 89 ? -13.195 2.271 3.366 1.00 97.12 89 ILE A N 1
ATOM 665 C CA . ILE A 1 89 ? -11.910 2.174 2.647 1.00 97.12 89 ILE A CA 1
ATOM 666 C C . ILE A 1 89 ? -11.967 2.682 1.198 1.00 97.12 89 ILE A C 1
ATOM 668 O O . ILE A 1 89 ? -10.950 2.702 0.517 1.00 97.12 89 ILE A O 1
ATOM 672 N N . ARG A 1 90 ? -13.134 3.129 0.711 1.00 97.38 90 ARG A N 1
ATOM 673 C CA . ARG A 1 90 ? -13.333 3.541 -0.694 1.00 97.38 90 ARG A CA 1
ATOM 674 C C . ARG A 1 90 ? -12.362 4.628 -1.167 1.00 97.38 90 ARG A C 1
ATOM 676 O O . ARG A 1 90 ? -11.930 4.600 -2.310 1.00 97.38 90 ARG A O 1
ATOM 683 N N . TRP A 1 91 ? -12.017 5.575 -0.293 1.00 96.75 91 TRP A N 1
ATOM 684 C CA . TRP A 1 91 ? -11.113 6.673 -0.637 1.00 96.75 91 TRP A CA 1
ATOM 685 C C . TRP A 1 91 ? -9.652 6.214 -0.717 1.00 96.75 91 TRP A C 1
ATOM 687 O O . TRP A 1 91 ? -9.049 6.456 -1.759 1.00 96.75 91 TRP A O 1
ATOM 697 N N . PRO A 1 92 ? -9.111 5.488 0.287 1.00 97.75 92 PRO A N 1
ATOM 698 C CA . PRO A 1 92 ? -7.846 4.770 0.144 1.00 97.75 92 PRO A CA 1
ATOM 699 C C . PRO A 1 92 ? -7.748 3.948 -1.140 1.00 97.75 92 PRO A C 1
ATOM 701 O O . PRO A 1 92 ? -6.781 4.100 -1.871 1.00 97.75 92 PRO A O 1
ATOM 704 N N . VAL A 1 93 ? -8.782 3.159 -1.458 1.00 98.44 93 VAL A N 1
ATOM 705 C CA . VAL A 1 93 ? -8.816 2.299 -2.653 1.00 98.44 93 VAL A CA 1
ATOM 706 C C . VAL A 1 93 ? -8.625 3.120 -3.928 1.00 98.44 93 VAL A C 1
ATOM 708 O O . VAL A 1 93 ? -7.729 2.827 -4.712 1.00 98.44 93 VAL A O 1
ATOM 711 N N . ILE A 1 94 ? -9.409 4.185 -4.114 1.00 98.00 94 ILE A N 1
ATOM 712 C CA . ILE A 1 94 ? -9.297 5.045 -5.302 1.00 98.00 94 ILE A CA 1
ATOM 713 C C . ILE A 1 94 ? -7.921 5.721 -5.360 1.00 98.00 94 ILE A C 1
ATOM 715 O O . ILE A 1 94 ? -7.288 5.738 -6.413 1.00 98.00 94 ILE A O 1
ATOM 719 N N . SER A 1 95 ? -7.436 6.271 -4.242 1.00 97.81 95 SER A N 1
ATOM 720 C CA . SER A 1 95 ? -6.122 6.924 -4.194 1.00 97.81 95 SER A CA 1
ATOM 721 C C . SER A 1 95 ? -4.979 5.964 -4.516 1.00 97.81 95 SER A C 1
ATOM 723 O O . SER A 1 95 ? -4.059 6.343 -5.237 1.00 97.81 95 SER A O 1
ATOM 725 N N . HIS A 1 96 ? -5.051 4.732 -4.020 1.00 98.06 96 HIS A N 1
ATOM 726 C CA . HIS A 1 96 ? -4.043 3.711 -4.257 1.00 98.06 96 HIS A CA 1
ATOM 727 C C . HIS A 1 96 ? -4.046 3.252 -5.718 1.00 98.06 96 HIS A C 1
ATOM 729 O O . HIS A 1 96 ? -2.999 3.271 -6.354 1.00 98.06 96 HIS A O 1
ATOM 735 N N . MET A 1 97 ? -5.217 2.977 -6.303 1.00 97.75 97 MET A N 1
ATOM 736 C CA . MET A 1 97 ? -5.332 2.653 -7.734 1.00 97.75 97 MET A CA 1
ATOM 737 C C . MET A 1 97 ? -4.709 3.731 -8.626 1.00 97.75 97 MET A C 1
ATOM 739 O O . MET A 1 97 ? -4.007 3.419 -9.586 1.00 97.75 97 MET A O 1
ATOM 743 N N . LEU A 1 98 ? -4.965 5.007 -8.321 1.00 96.75 98 LEU A N 1
ATOM 744 C CA . LEU A 1 98 ? -4.396 6.120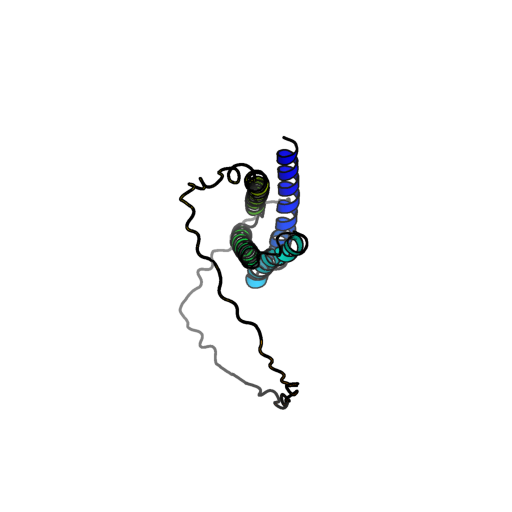 -9.081 1.00 96.75 98 LEU A CA 1
ATOM 745 C C . LEU A 1 98 ? -2.874 6.192 -8.924 1.00 96.75 98 LEU A C 1
ATOM 747 O O . LEU A 1 98 ? -2.183 6.456 -9.908 1.00 96.75 98 LEU A O 1
ATOM 751 N N . LEU A 1 99 ? -2.355 5.940 -7.718 1.00 96.00 99 LEU A N 1
ATOM 752 C CA . LEU A 1 99 ? -0.916 5.920 -7.459 1.00 96.00 99 LEU A CA 1
ATOM 753 C C . LEU A 1 99 ? -0.227 4.766 -8.201 1.00 96.00 99 LEU A C 1
ATOM 755 O O . LEU A 1 99 ? 0.775 5.005 -8.874 1.00 96.00 99 LEU A O 1
ATOM 759 N N . ASP A 1 100 ? -0.791 3.558 -8.152 1.00 94.44 100 ASP A N 1
ATOM 760 C CA . ASP A 1 100 ? -0.282 2.376 -8.861 1.00 94.44 100 ASP A CA 1
ATOM 761 C C . ASP A 1 100 ? -0.286 2.594 -10.372 1.00 94.44 100 ASP A C 1
ATOM 763 O O . ASP A 1 100 ? 0.715 2.360 -11.057 1.00 94.44 100 ASP A O 1
ATOM 767 N N . PHE A 1 101 ? -1.401 3.098 -10.902 1.00 94.25 101 PHE A N 1
ATOM 768 C CA . PHE A 1 101 ? -1.534 3.388 -12.322 1.00 94.25 101 PHE A CA 1
ATOM 769 C C . PHE A 1 101 ? -0.518 4.444 -12.779 1.00 94.25 101 PHE A C 1
ATOM 771 O O . PHE A 1 101 ? 0.151 4.256 -13.800 1.00 94.25 101 PHE A O 1
ATOM 778 N N . ALA A 1 102 ? -0.354 5.525 -12.009 1.00 92.25 102 ALA A N 1
ATOM 779 C CA . ALA A 1 102 ? 0.620 6.573 -12.299 1.00 92.25 102 ALA A CA 1
ATOM 780 C C . ALA A 1 102 ? 2.066 6.062 -12.200 1.00 92.25 102 ALA A C 1
ATOM 782 O O . ALA A 1 102 ? 2.879 6.374 -13.070 1.00 92.25 102 ALA A O 1
ATOM 783 N N . GLY A 1 103 ? 2.388 5.252 -11.188 1.00 87.88 103 GLY A N 1
ATOM 784 C CA . GLY A 1 103 ? 3.719 4.675 -10.993 1.00 87.88 103 GLY A CA 1
ATOM 785 C C . GLY A 1 103 ? 4.109 3.698 -12.103 1.00 87.88 103 GLY A C 1
ATOM 786 O O . GLY A 1 103 ? 5.208 3.794 -12.658 1.00 87.88 103 GLY A O 1
ATOM 787 N N . LEU A 1 104 ? 3.195 2.800 -12.488 1.00 84.56 104 LEU A N 1
ATOM 788 C CA . LEU A 1 104 ? 3.389 1.889 -13.620 1.00 84.56 104 LEU A CA 1
ATOM 789 C C . LEU A 1 104 ? 3.533 2.663 -14.935 1.00 84.56 104 LEU A C 1
ATOM 791 O O . LEU A 1 104 ? 4.442 2.377 -15.716 1.00 84.56 104 LEU A O 1
ATOM 795 N N . GLY A 1 105 ? 2.691 3.676 -15.154 1.00 80.69 105 GLY A N 1
ATOM 796 C CA . GLY A 1 105 ? 2.778 4.553 -16.319 1.00 80.69 105 GLY A CA 1
ATOM 797 C C . GLY A 1 105 ? 4.121 5.281 -16.396 1.00 80.69 105 GLY A C 1
ATOM 798 O O . GLY A 1 105 ? 4.807 5.194 -17.413 1.00 80.69 105 GLY A O 1
ATOM 799 N N . ALA A 1 106 ? 4.541 5.938 -15.312 1.00 79.94 106 ALA A N 1
ATOM 800 C CA . ALA A 1 106 ? 5.818 6.645 -15.236 1.00 79.94 106 ALA A CA 1
ATOM 801 C C . ALA A 1 106 ? 7.002 5.716 -15.529 1.00 79.94 106 ALA A C 1
ATOM 803 O O . ALA A 1 106 ? 7.901 6.086 -16.281 1.00 79.94 106 ALA A O 1
ATOM 804 N N . ARG A 1 107 ? 6.984 4.485 -15.007 1.00 76.38 107 ARG A N 1
ATOM 805 C CA . ARG A 1 107 ? 8.035 3.499 -15.277 1.00 76.38 107 ARG A CA 1
ATOM 806 C C . ARG A 1 107 ? 8.102 3.118 -16.757 1.00 76.38 107 ARG A C 1
ATOM 808 O O . ARG A 1 107 ? 9.201 3.020 -17.293 1.00 76.38 107 ARG A O 1
ATOM 815 N N . VAL A 1 108 ? 6.961 2.940 -17.424 1.00 75.38 108 VAL A N 1
ATOM 816 C CA . VAL A 1 108 ? 6.921 2.658 -18.870 1.00 75.38 108 VAL A CA 1
ATOM 817 C C . VAL A 1 108 ? 7.496 3.832 -19.668 1.00 75.38 108 VAL A C 1
ATOM 819 O O . VAL A 1 108 ? 8.382 3.619 -20.491 1.00 75.38 108 VAL A O 1
ATOM 822 N N . TYR A 1 109 ? 7.065 5.064 -19.384 1.00 69.62 109 TYR A N 1
ATOM 823 C CA . TYR A 1 109 ? 7.509 6.244 -20.136 1.00 69.62 109 TYR A CA 1
ATOM 824 C C . TYR A 1 109 ? 8.979 6.613 -19.894 1.00 69.62 109 TYR A C 1
ATOM 826 O O . TYR A 1 109 ? 9.673 6.964 -20.843 1.00 69.62 109 TYR A O 1
ATOM 834 N N . LEU A 1 110 ? 9.470 6.515 -18.654 1.00 69.62 110 LEU A N 1
ATOM 835 C CA . LEU A 1 110 ? 10.834 6.932 -18.298 1.00 69.62 110 LEU A CA 1
ATOM 836 C C . LEU A 1 110 ? 11.897 5.876 -18.635 1.00 69.62 110 LEU A C 1
ATOM 838 O O . LEU A 1 110 ? 13.038 6.232 -18.917 1.00 69.62 110 LEU A O 1
ATOM 842 N N . ILE A 1 111 ? 11.552 4.582 -18.635 1.00 66.88 111 ILE A N 1
ATOM 843 C CA . ILE A 1 111 ? 12.491 3.517 -19.037 1.00 66.88 111 ILE A CA 1
ATOM 844 C C . ILE A 1 111 ? 12.597 3.416 -20.568 1.00 66.88 111 ILE A C 1
ATOM 846 O O . ILE A 1 111 ? 13.645 3.027 -21.080 1.00 66.88 111 ILE A O 1
ATOM 850 N N . GLN A 1 112 ? 11.553 3.791 -21.317 1.00 59.53 112 GLN A N 1
ATOM 851 C CA . GLN A 1 112 ? 11.542 3.731 -22.787 1.00 59.53 112 GLN A CA 1
ATOM 852 C C . GLN A 1 112 ? 12.247 4.900 -23.493 1.00 59.53 112 GLN A C 1
ATOM 854 O O . GLN A 1 112 ? 12.354 4.884 -24.719 1.00 59.53 112 GLN A O 1
ATOM 859 N N . THR A 1 113 ? 12.861 5.831 -22.760 1.00 53.75 113 THR A N 1
ATOM 860 C CA . THR A 1 113 ? 13.765 6.840 -23.336 1.00 53.75 113 THR A CA 1
ATOM 861 C C . THR A 1 113 ? 15.270 6.540 -23.144 1.00 53.75 113 THR A C 1
ATOM 863 O O . THR A 1 113 ? 15.973 7.407 -22.632 1.00 53.75 113 THR A O 1
ATOM 866 N N . PRO A 1 114 ? 15.848 5.386 -23.562 1.00 52.31 114 PRO A N 1
ATOM 867 C CA . PRO A 1 114 ? 17.307 5.227 -23.589 1.00 52.31 114 PRO A CA 1
ATOM 868 C C . PRO A 1 114 ? 17.991 5.873 -24.809 1.00 52.31 114 PRO A C 1
ATOM 870 O O . PRO A 1 114 ? 19.215 5.846 -24.895 1.00 52.31 114 PRO A O 1
ATOM 873 N N . HIS A 1 115 ? 17.247 6.412 -25.783 1.00 54.38 115 HIS A N 1
ATOM 874 C CA . HIS A 1 115 ? 17.789 6.652 -27.130 1.00 54.38 115 HIS A CA 1
ATOM 875 C C . HIS A 1 115 ? 18.148 8.097 -27.511 1.00 54.38 115 HIS A C 1
ATOM 877 O O . HIS A 1 115 ? 18.545 8.310 -28.653 1.00 54.38 115 HIS A O 1
ATOM 883 N N . LEU A 1 116 ? 18.078 9.081 -26.606 1.00 58.41 116 LEU A N 1
ATOM 884 C CA . LEU A 1 116 ? 18.363 10.481 -26.970 1.00 58.41 116 LEU A CA 1
ATOM 885 C C . LEU A 1 116 ? 19.682 11.073 -26.455 1.00 58.41 116 LEU A C 1
ATOM 887 O O . LEU A 1 116 ? 19.894 12.261 -26.667 1.00 58.41 116 LEU A O 1
ATOM 891 N N . ASP A 1 117 ? 20.595 10.298 -25.857 1.00 54.94 117 ASP A N 1
ATOM 892 C CA . ASP A 1 117 ? 21.883 10.878 -25.437 1.00 54.94 117 ASP A CA 1
ATOM 893 C C . ASP A 1 117 ? 23.064 9.892 -25.427 1.00 54.94 117 ASP A C 1
ATOM 895 O O . ASP A 1 117 ? 23.697 9.631 -24.405 1.00 54.94 117 ASP A O 1
ATOM 899 N N . ARG A 1 118 ? 23.369 9.280 -26.580 1.00 59.12 118 ARG A N 1
ATOM 900 C CA . ARG A 1 118 ? 24.671 8.599 -26.768 1.00 59.12 118 ARG A CA 1
ATOM 901 C C . ARG A 1 118 ? 25.319 8.793 -28.136 1.00 59.12 118 ARG A C 1
ATOM 903 O O . ARG A 1 118 ? 26.328 8.164 -28.432 1.00 59.12 118 ARG A O 1
ATOM 910 N N . SER A 1 119 ? 24.763 9.670 -28.964 1.00 58.28 119 SER A N 1
ATOM 911 C CA . SER A 1 119 ? 25.220 9.909 -30.337 1.00 58.28 119 SER A CA 1
ATOM 912 C C . SER A 1 119 ? 25.791 11.310 -30.566 1.00 58.28 119 SER A C 1
ATOM 914 O O . SER A 1 119 ? 25.940 11.713 -31.715 1.00 58.28 119 SER A O 1
ATOM 916 N N . ARG A 1 120 ? 26.199 12.041 -29.518 1.00 58.81 120 ARG A N 1
ATOM 917 C CA . ARG A 1 120 ? 27.207 13.097 -29.690 1.00 58.81 120 ARG A CA 1
ATOM 918 C C . ARG A 1 120 ? 28.598 12.481 -29.538 1.00 58.81 120 ARG A C 1
ATOM 920 O O . ARG A 1 120 ? 29.047 12.304 -28.406 1.00 58.81 120 ARG A O 1
ATOM 927 N N . PRO A 1 121 ? 29.298 12.140 -30.637 1.00 62.59 121 PRO A N 1
ATOM 928 C CA . PRO A 1 121 ? 30.742 12.027 -30.562 1.00 62.59 121 PRO A CA 1
ATOM 929 C C . PRO A 1 121 ? 31.270 13.355 -30.018 1.00 62.59 121 PRO A C 1
ATOM 931 O O . PRO A 1 121 ? 30.935 14.424 -30.533 1.00 62.59 121 PRO A O 1
ATOM 934 N N . SER A 1 122 ? 32.059 13.284 -28.946 1.00 62.72 122 SER A N 1
ATOM 935 C CA . SER A 1 122 ? 32.912 14.404 -28.562 1.00 62.72 122 SER A CA 1
ATOM 936 C C . SER A 1 122 ? 33.707 14.803 -29.808 1.00 62.72 122 SER A C 1
ATOM 938 O O . SER A 1 122 ? 34.301 13.904 -30.421 1.00 62.72 122 SER A O 1
ATOM 940 N N . PRO A 1 123 ? 33.709 16.078 -30.237 1.00 63.03 123 PRO A N 1
ATOM 941 C CA . PRO A 1 123 ? 34.624 16.517 -31.271 1.00 63.03 123 PRO A CA 1
ATOM 942 C C . PRO A 1 123 ? 36.028 16.326 -30.699 1.00 63.03 123 PRO A C 1
ATOM 944 O O . PRO A 1 123 ? 36.516 17.146 -29.925 1.00 63.03 123 PRO A O 1
ATOM 947 N N . ARG A 1 124 ? 36.671 15.202 -31.037 1.00 61.00 124 ARG A N 1
ATOM 948 C CA . ARG A 1 124 ? 38.123 15.090 -30.972 1.00 61.00 124 ARG A CA 1
ATOM 949 C C . ARG A 1 124 ? 38.641 16.068 -32.013 1.00 61.00 124 ARG A C 1
ATOM 951 O O . ARG A 1 124 ? 38.796 15.720 -33.181 1.00 61.00 124 ARG A O 1
ATOM 958 N N . GLY A 1 125 ? 38.819 17.312 -31.581 1.00 59.34 125 GLY A N 1
ATOM 959 C CA . GLY A 1 125 ? 39.778 18.202 -32.199 1.00 59.34 125 GLY A CA 1
ATOM 960 C C . GLY A 1 125 ? 41.113 17.480 -32.157 1.00 59.34 125 GLY A C 1
ATOM 961 O O . GLY A 1 125 ? 41.636 17.176 -31.089 1.00 59.34 125 GLY A O 1
ATOM 962 N N . HIS A 1 126 ? 41.570 17.101 -33.340 1.00 60.69 126 HIS A N 1
ATOM 963 C CA . HIS A 1 126 ? 42.963 16.829 -33.606 1.00 60.69 126 HIS A CA 1
ATOM 964 C C . HIS A 1 126 ? 43.747 18.105 -33.279 1.00 60.69 126 HIS A C 1
ATOM 966 O O . HIS A 1 126 ? 43.611 19.090 -33.998 1.00 60.69 126 HIS A O 1
ATOM 972 N N . GLU A 1 127 ? 44.550 18.079 -32.223 1.00 60.56 127 GLU A N 1
ATOM 973 C CA . GLU A 1 127 ? 45.746 18.913 -32.123 1.00 60.56 127 GLU A CA 1
ATOM 974 C C . GLU A 1 127 ? 46.934 17.964 -31.932 1.00 60.56 127 GLU A C 1
ATOM 976 O O . GLU A 1 127 ? 46.978 17.183 -30.983 1.00 60.56 127 GLU A O 1
ATOM 981 N N . GLU A 1 128 ? 47.751 17.946 -32.988 1.00 56.84 128 GLU A N 1
ATOM 982 C CA . GLU A 1 128 ? 49.169 17.584 -33.151 1.00 56.84 128 GLU A CA 1
ATOM 983 C C . GLU A 1 128 ? 49.850 16.822 -31.999 1.00 56.84 128 GLU A C 1
ATOM 985 O O . GLU A 1 128 ? 49.895 17.260 -30.858 1.00 56.84 128 GLU A O 1
ATOM 990 N N . LEU A 1 129 ? 50.344 15.600 -32.221 1.00 67.81 129 LEU A N 1
ATOM 991 C CA . LEU A 1 129 ? 51.624 15.304 -32.889 1.00 67.81 129 LEU A CA 1
ATOM 992 C C . LEU A 1 129 ? 52.797 16.115 -32.307 1.00 67.81 129 LEU A C 1
ATOM 994 O O . LEU A 1 129 ? 53.252 17.091 -32.892 1.00 67.81 129 LEU A O 1
ATOM 998 N N . GLY A 1 130 ? 53.290 15.663 -31.156 1.00 56.81 130 GLY A N 1
ATOM 999 C CA . GLY A 1 130 ? 54.628 15.959 -30.658 1.00 56.81 130 GLY A CA 1
ATOM 1000 C C . GLY A 1 130 ? 55.290 14.639 -30.289 1.00 56.81 130 GLY A C 1
ATOM 1001 O O . GLY A 1 130 ? 54.903 14.011 -29.305 1.00 56.81 130 GLY A O 1
ATOM 1002 N N . ASP A 1 131 ? 56.205 14.197 -31.145 1.00 65.12 131 ASP A N 1
ATOM 1003 C CA . ASP A 1 131 ? 57.127 13.095 -30.908 1.00 65.12 131 ASP A CA 1
ATOM 1004 C C . ASP A 1 131 ? 57.994 13.377 -29.672 1.00 65.12 131 ASP A C 1
ATOM 1006 O O . ASP A 1 131 ? 58.584 14.449 -29.580 1.00 65.12 131 ASP A O 1
ATOM 1010 N N . ASP A 1 132 ? 58.142 12.399 -28.778 1.00 60.53 132 ASP A N 1
ATOM 1011 C CA . ASP A 1 132 ? 59.385 12.248 -28.016 1.00 60.53 132 ASP A CA 1
ATOM 1012 C C . ASP A 1 132 ? 59.639 10.754 -27.729 1.00 60.53 132 ASP A C 1
ATOM 1014 O O . ASP A 1 132 ? 58.749 10.066 -27.209 1.00 60.53 132 ASP A O 1
ATOM 1018 N N . PRO A 1 133 ? 60.804 10.206 -28.123 1.00 62.78 133 PRO A N 1
ATOM 1019 C CA . PRO A 1 133 ? 61.139 8.804 -27.943 1.00 62.78 133 PRO A CA 1
ATOM 1020 C C . PRO A 1 133 ? 61.878 8.548 -26.625 1.00 62.78 133 PRO A C 1
ATOM 1022 O O . PRO A 1 133 ? 62.623 9.393 -26.152 1.00 62.78 133 PRO A O 1
ATOM 1025 N N . ALA A 1 134 ? 61.720 7.305 -26.161 1.00 57.66 134 ALA A N 1
ATOM 1026 C CA . ALA A 1 134 ? 62.649 6.506 -25.361 1.00 57.66 134 ALA A CA 1
ATOM 1027 C C . ALA A 1 134 ? 63.170 7.098 -24.040 1.00 57.66 134 ALA A C 1
ATOM 1029 O O . ALA A 1 134 ? 63.939 8.044 -24.028 1.00 57.66 134 ALA A O 1
ATOM 1030 N N . ASP A 1 135 ? 62.874 6.405 -22.940 1.00 55.72 135 ASP A N 1
ATOM 1031 C CA . ASP A 1 135 ? 63.959 5.874 -22.115 1.00 55.72 135 ASP A CA 1
ATOM 1032 C C . ASP A 1 135 ? 63.486 4.634 -21.344 1.00 55.72 135 ASP A C 1
ATOM 1034 O O . ASP A 1 135 ? 62.401 4.586 -20.757 1.00 55.72 135 ASP A O 1
ATOM 1038 N N . ASP A 1 136 ? 64.323 3.608 -21.457 1.00 60.38 136 ASP A N 1
ATOM 1039 C CA . ASP A 1 136 ? 64.304 2.327 -20.771 1.00 60.38 136 ASP A CA 1
ATOM 1040 C C . ASP A 1 136 ? 64.394 2.484 -19.243 1.00 60.38 136 ASP A C 1
ATOM 1042 O O . ASP A 1 136 ? 65.128 3.334 -18.751 1.00 60.38 136 ASP A O 1
ATOM 1046 N N . ASP A 1 137 ? 63.754 1.582 -18.488 1.00 57.88 137 ASP A N 1
ATOM 1047 C CA . ASP A 1 137 ? 64.498 0.838 -17.459 1.00 57.88 137 ASP A CA 1
ATOM 1048 C C . ASP A 1 137 ? 63.730 -0.409 -16.961 1.00 57.88 137 ASP A C 1
ATOM 1050 O O . ASP A 1 137 ? 62.538 -0.325 -16.633 1.00 57.88 137 ASP A O 1
ATOM 1054 N N . PRO A 1 138 ? 64.385 -1.585 -16.884 1.00 64.69 138 PRO A N 1
ATOM 1055 C CA . PRO A 1 138 ? 63.846 -2.804 -16.297 1.00 64.69 138 PRO A CA 1
ATOM 1056 C C . PRO A 1 138 ? 64.273 -2.987 -14.824 1.00 64.69 138 PRO A C 1
ATOM 1058 O O . PRO A 1 138 ? 65.150 -2.313 -14.303 1.00 64.69 138 PRO A O 1
ATOM 1061 N N . GLU A 1 139 ? 63.681 -4.001 -14.189 1.00 55.38 139 GLU A N 1
ATOM 1062 C CA . GLU A 1 139 ? 64.081 -4.618 -12.910 1.00 55.38 139 GLU A CA 1
ATOM 1063 C C . 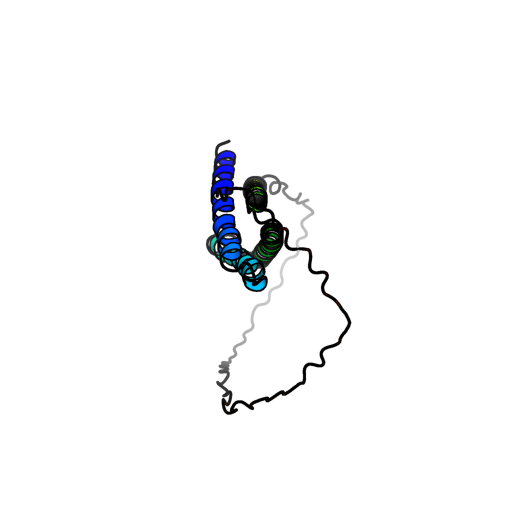GLU A 1 139 ? 63.875 -3.850 -11.590 1.00 55.38 139 GLU A C 1
ATOM 1065 O O . GLU A 1 139 ? 64.599 -2.929 -11.222 1.00 55.38 139 GLU A O 1
ATOM 1070 N N . LYS A 1 140 ? 62.981 -4.412 -10.764 1.00 48.88 140 LYS A N 1
ATOM 1071 C CA . LYS A 1 140 ? 63.257 -5.011 -9.433 1.00 48.88 140 LYS A CA 1
ATOM 1072 C C . LYS A 1 140 ? 61.908 -5.503 -8.887 1.00 48.88 140 LYS A C 1
ATOM 1074 O O . LYS A 1 140 ? 60.953 -4.746 -8.824 1.00 48.88 140 LYS A O 1
ATOM 1079 N N . GLY A 1 141 ? 61.689 -6.785 -8.599 1.00 49.66 141 GLY A N 1
ATOM 1080 C CA . GLY A 1 141 ? 62.504 -7.612 -7.715 1.00 49.66 141 GLY A CA 1
ATOM 1081 C C . GLY A 1 141 ? 62.127 -7.290 -6.267 1.00 49.66 141 GLY A C 1
ATOM 1082 O O . GLY A 1 141 ? 62.675 -6.352 -5.701 1.00 49.66 141 GLY A O 1
ATOM 1083 N N . GLY A 1 142 ? 61.176 -8.028 -5.684 1.00 47.62 142 GLY A N 1
ATOM 1084 C CA . GLY A 1 142 ? 60.724 -7.792 -4.310 1.00 47.62 142 GLY A CA 1
ATOM 1085 C C . GLY A 1 142 ? 59.710 -8.820 -3.814 1.00 47.62 142 GLY A C 1
ATOM 1086 O O . GLY A 1 142 ? 58.505 -8.618 -3.906 1.00 47.62 142 GLY A O 1
ATOM 1087 N N . THR A 1 143 ? 60.234 -9.931 -3.306 1.00 57.81 143 THR A N 1
ATOM 1088 C CA . THR A 1 143 ? 59.593 -10.876 -2.381 1.00 57.81 143 THR A CA 1
ATOM 1089 C C . THR A 1 143 ? 59.095 -10.190 -1.105 1.00 57.81 143 THR A C 1
ATOM 1091 O O . THR A 1 143 ? 59.716 -9.222 -0.689 1.00 57.81 143 THR A O 1
ATOM 1094 N N . HIS A 1 144 ? 58.029 -10.722 -0.494 1.00 49.38 144 HIS A N 1
ATOM 1095 C CA . HIS A 1 144 ? 57.754 -10.916 0.952 1.00 49.38 144 HIS A CA 1
ATOM 1096 C C . HIS A 1 144 ? 56.223 -11.114 1.091 1.00 49.38 144 HIS A C 1
ATOM 1098 O O . HIS A 1 144 ? 55.445 -10.349 0.533 1.00 49.38 144 HIS A O 1
ATOM 1104 N N . GLU A 1 145 ? 55.726 -12.267 1.560 1.00 50.12 145 GLU A N 1
ATOM 1105 C CA . GLU A 1 145 ? 55.583 -12.591 2.996 1.00 50.12 145 GLU A CA 1
ATOM 1106 C C . GLU A 1 145 ? 54.657 -11.542 3.647 1.00 50.12 145 GLU A C 1
ATOM 1108 O O . GLU A 1 145 ? 54.935 -10.356 3.611 1.00 50.12 145 GLU A O 1
ATOM 1113 N N . GLU A 1 146 ? 53.463 -11.853 4.144 1.00 48.44 146 GLU A N 1
ATOM 1114 C CA . GLU A 1 146 ? 53.274 -12.649 5.348 1.00 48.44 146 GLU A CA 1
ATOM 1115 C C . GLU A 1 146 ? 51.765 -12.855 5.590 1.00 48.44 146 GLU A C 1
ATOM 1117 O O . GLU A 1 146 ? 50.934 -11.953 5.463 1.00 48.44 146 GLU A O 1
ATOM 1122 N N . THR A 1 147 ? 51.427 -14.084 5.950 1.00 52.31 147 THR A N 1
ATOM 1123 C CA . THR A 1 147 ? 50.241 -14.515 6.692 1.00 52.31 147 THR A CA 1
ATOM 1124 C C . THR A 1 147 ? 49.817 -13.544 7.796 1.00 52.31 147 THR A C 1
ATOM 1126 O O . THR A 1 147 ? 50.612 -13.231 8.672 1.00 52.31 147 THR A O 1
ATOM 1129 N N . HIS A 1 148 ? 48.522 -13.229 7.898 1.00 48.16 148 HIS A N 1
ATOM 1130 C CA . HIS A 1 148 ? 47.934 -13.012 9.222 1.00 48.16 148 HIS A CA 1
ATOM 1131 C C . HIS A 1 148 ? 46.457 -13.408 9.273 1.00 48.16 148 HIS A C 1
ATOM 1133 O O . HIS A 1 148 ? 45.543 -12.651 8.949 1.00 48.16 148 HIS A O 1
ATOM 1139 N N . HIS A 1 149 ? 46.241 -14.630 9.757 1.00 53.84 149 HIS A N 1
ATOM 1140 C CA . HIS A 1 149 ? 45.012 -15.011 10.432 1.00 53.84 149 HIS A CA 1
ATOM 1141 C C . HIS A 1 149 ? 44.762 -14.039 11.596 1.00 53.84 149 HIS A C 1
ATOM 1143 O O . HIS A 1 149 ? 45.613 -13.853 12.467 1.00 53.84 149 HIS A O 1
ATOM 1149 N N . ARG A 1 150 ? 43.571 -13.445 11.650 1.00 50.22 150 ARG A N 1
ATOM 1150 C CA . ARG A 1 150 ? 42.989 -12.960 12.903 1.00 50.22 150 ARG A CA 1
ATOM 1151 C C . ARG A 1 150 ? 41.618 -13.587 13.058 1.00 50.22 150 ARG A C 1
ATOM 1153 O O . ARG A 1 150 ? 40.640 -13.142 12.468 1.00 50.22 150 ARG A O 1
ATOM 1160 N N . GLY A 1 151 ? 41.593 -14.654 13.852 1.00 50.06 151 GLY A N 1
ATOM 1161 C CA . GLY A 1 151 ? 40.397 -15.048 14.571 1.00 50.06 151 GLY A CA 1
ATOM 1162 C C . GLY A 1 151 ? 40.076 -13.963 15.592 1.00 50.06 151 GLY A C 1
ATOM 1163 O O . GLY A 1 151 ? 40.947 -13.552 16.357 1.00 50.06 151 GLY A O 1
ATOM 1164 N N . CYS A 1 152 ? 38.833 -13.496 15.583 1.00 49.47 152 CYS A N 1
ATOM 1165 C CA . CYS A 1 152 ? 38.265 -12.804 16.724 1.00 49.47 152 CYS A CA 1
ATOM 1166 C C . CYS A 1 152 ? 37.401 -13.808 17.478 1.00 49.47 152 CYS A C 1
ATOM 1168 O O . CYS A 1 152 ? 36.433 -14.361 16.963 1.00 49.47 152 CYS A O 1
ATOM 1170 N N . THR A 1 153 ? 37.884 -14.049 18.683 1.00 50.16 153 THR A N 1
ATOM 1171 C CA . THR A 1 153 ? 37.366 -14.827 19.791 1.00 50.16 153 THR A CA 1
ATOM 1172 C C . THR A 1 153 ? 35.907 -14.529 20.109 1.00 50.16 153 THR A C 1
ATOM 1174 O O . THR A 1 153 ? 35.489 -13.376 20.207 1.00 50.16 153 THR A O 1
ATOM 1177 N N . GLU A 1 154 ? 35.164 -15.608 20.342 1.00 53.72 154 GLU A N 1
ATOM 1178 C CA . GLU A 1 154 ? 33.958 -15.617 21.156 1.00 53.72 154 GLU A CA 1
ATOM 1179 C C . GLU A 1 154 ? 34.327 -15.160 22.574 1.00 53.72 154 GLU A C 1
ATOM 1181 O O . GLU A 1 154 ? 35.126 -15.809 23.250 1.00 53.72 154 GLU A O 1
ATOM 1186 N N . GLU A 1 155 ? 33.762 -14.044 23.030 1.00 51.06 155 GLU A N 1
ATOM 1187 C CA . GLU A 1 155 ? 33.852 -13.625 24.427 1.00 51.06 155 GLU A CA 1
ATOM 1188 C C . GLU A 1 155 ? 32.444 -13.515 25.012 1.00 51.06 155 GLU A C 1
ATOM 1190 O O . GLU A 1 155 ? 31.532 -12.914 24.440 1.00 51.06 155 GLU A O 1
ATOM 1195 N N . GLY A 1 156 ? 32.264 -14.224 26.125 1.00 55.34 156 GLY A N 1
ATOM 1196 C CA . GLY A 1 156 ? 30.980 -14.575 26.698 1.00 55.34 156 GLY A CA 1
ATOM 1197 C C . GLY A 1 156 ? 30.215 -13.397 27.288 1.00 55.34 156 GLY A C 1
ATOM 1198 O O . GLY A 1 156 ? 30.753 -12.563 28.012 1.00 55.34 156 GLY A O 1
ATOM 1199 N N . ALA A 1 157 ? 28.905 -13.404 27.054 1.00 50.44 157 ALA A N 1
ATOM 1200 C CA . ALA A 1 157 ? 27.956 -12.592 27.798 1.00 50.44 157 ALA A CA 1
ATOM 1201 C C . ALA A 1 157 ? 27.250 -13.461 28.848 1.00 50.44 157 ALA A C 1
ATOM 1203 O O . ALA A 1 157 ? 26.281 -14.173 28.571 1.00 50.44 157 ALA A O 1
ATOM 1204 N N . ASP A 1 158 ? 27.789 -13.371 30.061 1.00 53.78 158 ASP A N 1
ATOM 1205 C CA . ASP A 1 158 ? 27.202 -13.719 31.352 1.00 53.78 158 ASP A CA 1
ATOM 1206 C C . ASP A 1 158 ? 25.692 -13.393 31.423 1.00 53.78 158 ASP A C 1
ATOM 1208 O O . ASP A 1 158 ? 25.268 -12.237 31.493 1.00 53.78 158 ASP A O 1
ATOM 1212 N N . ARG A 1 159 ? 24.856 -14.441 31.404 1.00 54.84 159 ARG A N 1
ATOM 1213 C CA . ARG A 1 159 ? 23.426 -14.384 31.748 1.00 54.84 159 ARG A CA 1
ATOM 1214 C C . ARG A 1 159 ? 23.225 -14.857 33.181 1.00 54.84 159 ARG A C 1
ATOM 1216 O O . ARG A 1 159 ? 22.656 -15.919 33.430 1.00 54.84 159 ARG A O 1
ATOM 1223 N N . SER A 1 160 ? 23.599 -14.024 34.140 1.00 60.69 160 SER A N 1
ATOM 1224 C CA . SER A 1 160 ? 23.070 -14.125 35.495 1.00 60.69 160 SER A CA 1
ATOM 1225 C C . SER A 1 160 ? 22.609 -12.746 35.967 1.00 60.69 160 SER A C 1
ATOM 1227 O O . SER A 1 160 ? 23.390 -11.899 36.386 1.00 60.69 160 SER A O 1
ATOM 1229 N N . ARG A 1 161 ? 21.298 -12.490 35.861 1.00 56.91 161 ARG A N 1
ATOM 1230 C CA . ARG A 1 161 ? 20.580 -11.513 36.694 1.00 56.91 161 ARG A CA 1
ATOM 1231 C C . ARG A 1 161 ? 19.081 -11.801 36.657 1.00 56.91 161 ARG A C 1
ATOM 1233 O O . ARG A 1 161 ? 18.403 -11.659 35.645 1.00 56.91 161 ARG A O 1
ATOM 1240 N N . ARG A 1 162 ? 18.606 -12.274 37.809 1.00 56.47 162 ARG A N 1
ATO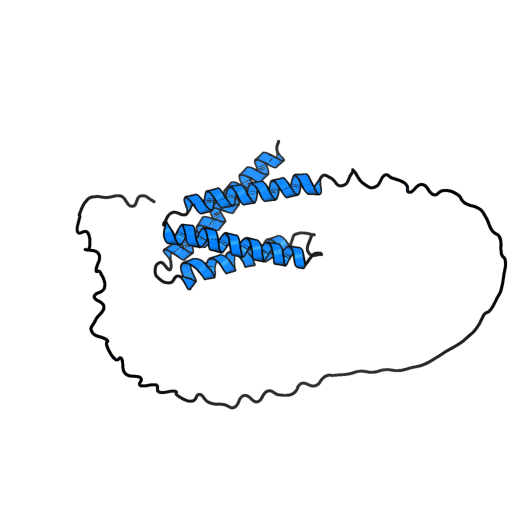M 1241 C CA . ARG A 1 162 ? 17.207 -12.520 38.170 1.00 56.47 162 ARG A CA 1
ATOM 1242 C C . ARG A 1 162 ? 16.396 -11.212 38.184 1.00 56.47 162 ARG A C 1
ATOM 1244 O O . ARG A 1 162 ? 16.976 -10.146 38.382 1.00 56.47 162 ARG A O 1
ATOM 1251 N N . PRO A 1 163 ? 15.062 -11.289 38.041 1.00 54.56 163 PRO A N 1
ATOM 1252 C CA . PRO A 1 163 ? 14.200 -10.118 37.966 1.00 54.56 163 PRO A CA 1
ATOM 1253 C C . PRO A 1 163 ? 13.986 -9.501 39.352 1.00 54.56 163 PRO A C 1
ATOM 1255 O O . PRO A 1 163 ? 13.496 -10.156 40.275 1.00 54.56 163 PRO A O 1
ATOM 1258 N N . THR A 1 164 ? 14.290 -8.215 39.499 1.00 52.56 164 THR A N 1
ATOM 1259 C CA . THR A 1 164 ? 13.801 -7.411 40.619 1.00 52.56 164 THR A CA 1
ATOM 1260 C C . THR A 1 164 ? 12.345 -7.034 40.363 1.00 52.56 164 THR A C 1
ATOM 1262 O O . THR A 1 164 ? 12.012 -6.273 39.457 1.00 52.56 164 THR A O 1
ATOM 1265 N N . ARG A 1 165 ? 11.456 -7.585 41.198 1.00 51.62 165 ARG A N 1
ATOM 1266 C CA . ARG A 1 165 ? 10.093 -7.087 41.411 1.00 51.62 165 ARG A CA 1
ATOM 1267 C C . ARG A 1 165 ? 10.154 -5.592 41.728 1.00 51.62 165 ARG A C 1
ATOM 1269 O O . ARG A 1 165 ? 10.563 -5.217 42.823 1.00 51.62 165 ARG A O 1
ATOM 1276 N N . CYS A 1 166 ? 9.684 -4.753 40.812 1.00 46.00 166 CYS A N 1
ATOM 1277 C CA . CYS A 1 166 ? 9.351 -3.371 41.123 1.00 46.00 166 CYS A CA 1
ATOM 1278 C C . CYS A 1 166 ? 7.865 -3.310 41.500 1.00 46.00 166 CYS A C 1
ATOM 1280 O O . CYS A 1 166 ? 6.976 -3.289 40.653 1.00 46.00 166 CYS A O 1
ATOM 1282 N N . SER A 1 167 ? 7.613 -3.355 42.806 1.00 55.91 167 SER A N 1
ATOM 1283 C CA . SER A 1 167 ? 6.329 -3.024 43.416 1.00 55.91 167 SER A CA 1
ATOM 1284 C C . SER A 1 167 ? 6.211 -1.502 43.481 1.00 55.91 167 SER A C 1
ATOM 1286 O O . SER A 1 167 ? 6.732 -0.886 44.407 1.00 55.91 167 SER A O 1
ATOM 1288 N N . LEU A 1 168 ? 5.509 -0.895 42.525 1.00 52.44 168 LEU A N 1
ATOM 1289 C CA . LEU A 1 168 ? 5.107 0.510 42.592 1.00 52.44 168 LEU A CA 1
ATOM 1290 C C . LEU A 1 168 ? 3.617 0.599 42.936 1.00 52.44 168 LEU A C 1
ATOM 1292 O O . LEU A 1 168 ? 2.740 0.667 42.079 1.00 52.44 168 LEU A O 1
ATOM 1296 N N . ARG A 1 169 ? 3.353 0.612 44.247 1.00 52.84 169 ARG A N 1
ATOM 1297 C CA . ARG A 1 169 ? 2.179 1.260 44.843 1.00 52.84 169 ARG A CA 1
ATOM 1298 C C . ARG A 1 169 ? 2.355 2.769 44.657 1.00 52.84 169 ARG A C 1
ATOM 1300 O O . ARG A 1 169 ? 3.075 3.402 45.421 1.00 52.84 169 ARG A O 1
ATOM 1307 N N . GLY A 1 170 ? 1.708 3.333 43.643 1.00 48.72 170 GLY A N 1
ATOM 1308 C CA . GLY A 1 170 ? 1.586 4.776 43.437 1.00 48.72 170 GLY A CA 1
ATOM 1309 C C . GLY A 1 170 ? 0.113 5.156 43.417 1.00 48.72 170 GLY A C 1
ATOM 1310 O O . GLY A 1 170 ? -0.602 4.808 42.484 1.00 48.72 170 GLY A O 1
ATOM 1311 N N . GLY A 1 171 ? -0.348 5.800 44.489 1.00 49.41 171 GLY A N 1
ATOM 1312 C CA . GLY A 1 171 ? -1.742 6.171 44.706 1.00 49.41 171 GLY A CA 1
ATOM 1313 C C . GLY A 1 171 ? -2.306 7.080 43.616 1.00 49.41 171 GLY A C 1
ATOM 1314 O O . GLY A 1 171 ? -1.756 8.138 43.312 1.00 49.41 171 GLY A O 1
ATOM 1315 N N . LEU A 1 172 ? -3.460 6.677 43.088 1.00 47.56 172 LEU A N 1
ATOM 1316 C CA . LEU A 1 172 ? -4.353 7.511 42.297 1.00 47.56 172 LEU A CA 1
ATOM 1317 C C . LEU A 1 172 ? -4.849 8.670 43.186 1.00 47.56 172 LEU A C 1
ATOM 1319 O O . LEU A 1 172 ? -5.729 8.481 44.026 1.00 47.56 172 LEU A O 1
ATOM 1323 N N . ARG A 1 173 ? -4.303 9.880 43.019 1.00 54.12 173 ARG A N 1
ATOM 1324 C CA . ARG A 1 173 ? -5.016 11.099 43.429 1.00 54.12 173 ARG A CA 1
ATOM 1325 C C . ARG A 1 173 ? -6.029 11.418 42.341 1.00 54.12 173 ARG A C 1
ATOM 1327 O O . ARG A 1 173 ? -5.681 11.919 41.277 1.00 54.12 173 ARG A O 1
ATOM 1334 N N . VAL A 1 174 ? -7.284 11.096 42.621 1.00 56.28 174 VAL A N 1
ATOM 1335 C CA . VAL A 1 174 ? -8.429 11.545 41.832 1.00 56.28 174 VAL A CA 1
ATOM 1336 C C . VAL A 1 174 ? -8.558 13.053 42.041 1.00 56.28 174 VAL A C 1
ATOM 1338 O O . VAL A 1 174 ? -8.905 13.506 43.127 1.00 56.28 174 VAL A O 1
ATOM 1341 N N . HIS A 1 175 ? -8.240 13.833 41.009 1.00 52.78 175 HIS A N 1
ATOM 1342 C CA . HIS A 1 175 ? -8.581 15.251 40.946 1.00 52.78 175 HIS A CA 1
ATOM 1343 C C . HIS A 1 175 ? -10.104 15.379 40.753 1.00 52.78 175 HIS A C 1
ATOM 1345 O O . HIS A 1 175 ? -10.620 14.905 39.737 1.00 52.78 175 HIS A O 1
ATOM 1351 N N . PRO A 1 176 ? -10.849 16.025 41.665 1.00 57.59 176 PRO A N 1
ATOM 1352 C CA . PRO A 1 176 ? -12.221 16.418 41.390 1.00 57.59 176 PRO A CA 1
ATOM 1353 C C . PRO A 1 176 ? -12.160 17.706 40.563 1.00 57.59 176 PRO A C 1
ATOM 1355 O O . PRO A 1 176 ? -11.707 18.730 41.066 1.00 57.59 176 PRO A O 1
ATOM 1358 N N . GLY A 1 177 ? -12.563 17.690 39.288 1.00 60.12 177 GLY A N 1
ATOM 1359 C CA . GLY A 1 177 ? -12.677 18.977 38.587 1.00 60.12 177 GLY A CA 1
ATOM 1360 C C . GLY A 1 177 ? -12.794 19.027 37.073 1.00 60.12 177 GLY A C 1
ATOM 1361 O O . GLY A 1 177 ? -12.962 20.124 36.556 1.00 60.12 177 GLY A O 1
ATOM 1362 N N . ILE A 1 178 ? -12.758 17.916 36.337 1.00 55.75 178 ILE A N 1
ATOM 1363 C CA . ILE A 1 178 ? -13.050 17.950 34.897 1.00 55.75 178 ILE A CA 1
ATOM 1364 C C . ILE A 1 178 ? -14.172 16.962 34.635 1.00 55.75 178 ILE A C 1
ATOM 1366 O O . ILE A 1 178 ? -13.951 15.760 34.519 1.00 55.75 178 ILE A O 1
ATOM 1370 N N . ARG A 1 179 ? -15.406 17.479 34.585 1.00 54.53 179 ARG A N 1
ATOM 1371 C CA . ARG A 1 179 ? -16.540 16.711 34.072 1.00 54.53 179 ARG A CA 1
ATOM 1372 C C . ARG A 1 179 ? -16.224 16.385 32.610 1.00 54.53 179 ARG A C 1
ATOM 1374 O O . ARG A 1 179 ? -16.135 17.323 31.814 1.00 54.53 179 ARG A O 1
ATOM 1381 N N . PRO A 1 180 ? -16.061 15.109 32.219 1.00 53.44 180 PRO A N 1
ATOM 1382 C CA . PRO A 1 180 ? -16.089 14.776 30.810 1.00 53.44 180 PRO A CA 1
ATOM 1383 C C . PRO A 1 180 ? -17.431 15.269 30.277 1.00 53.44 180 PRO A C 1
ATOM 1385 O O . PRO A 1 180 ? -18.487 14.999 30.855 1.00 53.44 180 PRO A O 1
ATOM 1388 N N . ARG A 1 181 ? -17.392 16.048 29.197 1.00 59.53 181 ARG A N 1
ATOM 1389 C CA . ARG A 1 181 ? -18.580 16.388 28.423 1.00 59.53 181 ARG A CA 1
ATOM 1390 C C . ARG A 1 181 ? -19.066 15.079 27.807 1.00 59.53 181 ARG A C 1
ATOM 1392 O O . ARG A 1 181 ? -18.684 14.742 26.690 1.00 59.53 181 ARG A O 1
ATOM 1399 N N . ILE A 1 182 ? -19.845 14.316 28.576 1.00 56.09 182 ILE A N 1
ATOM 1400 C CA . ILE A 1 182 ? -20.609 13.173 28.094 1.00 56.09 182 ILE A CA 1
ATOM 1401 C C . ILE A 1 182 ? -21.507 13.756 27.014 1.00 56.09 182 ILE A C 1
ATOM 1403 O O . ILE A 1 182 ? -22.463 14.482 27.287 1.00 56.09 182 ILE A O 1
ATOM 1407 N N . ARG A 1 183 ? -21.114 13.531 25.762 1.00 61.03 183 ARG A N 1
ATOM 1408 C CA . ARG A 1 183 ? -21.972 13.792 24.619 1.00 61.03 183 ARG A CA 1
ATOM 1409 C C . ARG A 1 183 ? -23.198 12.910 24.855 1.00 61.03 183 ARG A C 1
ATOM 1411 O O . ARG A 1 183 ? -22.998 11.711 25.047 1.00 61.03 183 ARG A O 1
ATOM 1418 N N . PRO A 1 184 ? -24.416 13.470 24.923 1.00 57.91 184 PRO A N 1
ATOM 1419 C CA . PRO A 1 184 ? -25.595 12.671 25.182 1.00 57.91 184 PRO A CA 1
ATOM 1420 C C . PRO A 1 184 ? -25.656 11.564 24.138 1.00 57.91 184 PRO A C 1
ATOM 1422 O O . PRO A 1 184 ? -25.625 11.814 22.930 1.00 57.91 184 PRO A O 1
ATOM 1425 N N . GLU A 1 185 ? -25.667 10.343 24.653 1.00 57.19 185 GLU A N 1
ATOM 1426 C CA . GLU A 1 185 ? -26.000 9.130 23.940 1.00 57.19 185 GLU A CA 1
ATOM 1427 C C . GLU A 1 185 ? -27.322 9.397 23.221 1.00 57.19 185 GLU A C 1
ATOM 1429 O O . GLU A 1 185 ? -28.377 9.565 23.839 1.00 57.19 185 GLU A O 1
ATOM 1434 N N . ARG A 1 186 ? -27.241 9.566 21.900 1.00 57.66 186 ARG A N 1
ATOM 1435 C CA . ARG A 1 186 ? -28.401 9.817 21.054 1.00 57.66 186 ARG A CA 1
ATOM 1436 C C . ARG A 1 186 ? -29.178 8.503 20.990 1.00 57.66 186 ARG A C 1
ATOM 1438 O O . ARG A 1 186 ? -28.994 7.711 20.073 1.00 57.66 186 ARG A O 1
ATOM 1445 N N . LYS A 1 187 ? -30.029 8.260 21.990 1.00 57.34 187 LYS A N 1
ATOM 1446 C CA . LYS A 1 187 ? -31.093 7.254 21.936 1.00 57.34 187 LYS A CA 1
ATOM 1447 C C . LYS A 1 187 ? -32.145 7.720 20.927 1.00 57.34 187 LYS A C 1
ATOM 1449 O O . LYS A 1 187 ? -33.163 8.298 21.276 1.00 57.34 187 LYS A O 1
ATOM 1454 N N . GLY A 1 188 ? -31.836 7.498 19.659 1.00 51.38 188 GLY A N 1
ATOM 1455 C CA . GLY A 1 188 ? -32.777 7.352 18.556 1.00 51.38 188 GLY A CA 1
ATOM 1456 C C . GLY A 1 188 ? -32.149 6.271 17.682 1.00 51.38 188 GLY A C 1
ATOM 1457 O O . GLY A 1 188 ? -31.115 6.510 17.077 1.00 51.38 188 GLY A O 1
ATOM 1458 N N . GLY A 1 189 ? -32.599 5.019 17.704 1.00 56.72 189 GLY A N 1
ATOM 1459 C CA . GLY A 1 189 ? -33.986 4.682 17.440 1.00 56.72 189 GLY A CA 1
ATOM 1460 C C . GLY A 1 189 ? -34.320 5.175 16.038 1.00 56.72 189 GLY A C 1
ATOM 1461 O O . GLY A 1 189 ? -34.834 6.277 15.926 1.00 56.72 189 GLY A O 1
ATOM 1462 N N . ILE A 1 190 ? -33.899 4.420 15.015 1.00 49.06 190 ILE A N 1
ATOM 1463 C CA . ILE A 1 190 ? -34.576 4.146 13.732 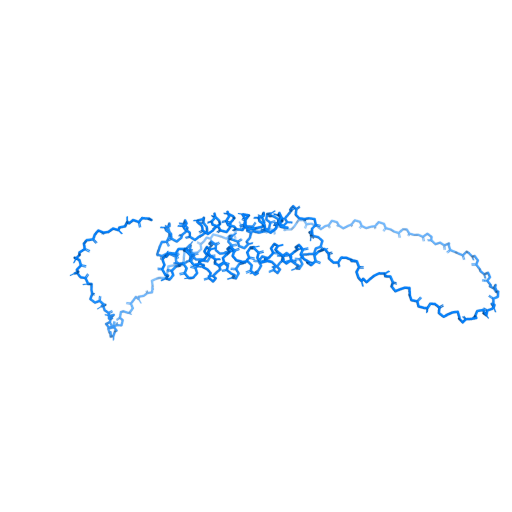1.00 49.06 190 ILE A CA 1
ATOM 1464 C C . ILE A 1 190 ? -33.612 3.317 12.859 1.00 49.06 190 ILE A C 1
ATOM 1466 O O . ILE A 1 190 ? -32.541 3.775 12.481 1.00 49.06 190 ILE A O 1
ATOM 1470 N N . GLY A 1 191 ? -34.040 2.089 12.559 1.00 47.03 191 GLY A N 1
ATOM 1471 C CA . GLY A 1 191 ? -33.969 1.497 11.221 1.00 47.03 191 GLY A CA 1
ATOM 1472 C C . GLY A 1 191 ? -32.605 1.244 10.579 1.00 47.03 191 GLY A C 1
ATOM 1473 O O . GLY A 1 191 ? -32.040 2.111 9.931 1.00 47.03 191 GLY A O 1
ATOM 1474 N N . GLY A 1 192 ? -32.180 -0.020 10.637 1.00 51.72 192 GLY A N 1
ATOM 1475 C CA . GLY A 1 192 ? -31.893 -0.829 9.447 1.00 51.72 192 GLY A CA 1
ATOM 1476 C C . GLY A 1 192 ? -31.087 -0.208 8.301 1.00 51.72 192 GLY A C 1
ATOM 1477 O O . GLY A 1 192 ? -31.649 0.427 7.419 1.00 51.72 192 GLY A O 1
ATOM 1478 N N . ASN A 1 193 ? -29.797 -0.533 8.241 1.00 46.41 193 ASN A N 1
ATOM 1479 C CA . ASN A 1 193 ? -29.152 -1.253 7.129 1.00 46.41 193 ASN A CA 1
ATOM 1480 C C . ASN A 1 193 ? -27.635 -1.101 7.279 1.00 46.41 193 ASN A C 1
ATOM 1482 O O . ASN A 1 193 ? -27.014 -0.236 6.666 1.00 46.41 193 ASN A O 1
ATOM 1486 N N . CYS A 1 194 ? -27.014 -2.007 8.034 1.00 45.41 194 CYS A N 1
ATOM 1487 C CA . CYS A 1 194 ? -25.658 -2.421 7.693 1.00 45.41 194 CYS A CA 1
ATOM 1488 C C . CYS A 1 194 ? -25.765 -3.295 6.440 1.00 45.41 194 CYS A C 1
ATOM 1490 O O . CYS A 1 194 ? -25.813 -4.519 6.524 1.00 45.41 194 CYS A O 1
ATOM 1492 N N . ARG A 1 195 ? -25.877 -2.650 5.276 1.00 41.97 195 ARG A N 1
ATOM 1493 C CA . ARG A 1 195 ? -25.452 -3.271 4.025 1.00 41.97 195 ARG A CA 1
ATOM 1494 C C . ARG A 1 195 ? -23.972 -2.952 3.866 1.00 41.97 195 ARG A C 1
ATOM 1496 O O . ARG A 1 195 ? -23.583 -1.787 3.943 1.00 41.97 195 ARG A O 1
ATOM 1503 N N . TYR A 1 196 ? -23.200 -4.026 3.772 1.00 46.12 196 TYR A N 1
ATOM 1504 C CA . TYR A 1 196 ? -21.798 -4.035 3.381 1.00 46.12 196 TYR A CA 1
ATOM 1505 C C . TYR A 1 196 ? -21.619 -3.440 1.986 1.00 46.12 196 TYR A C 1
ATOM 1507 O O . TYR A 1 196 ? -22.548 -3.609 1.161 1.0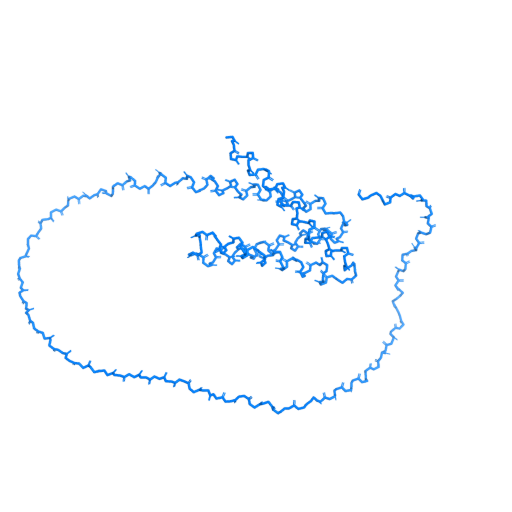0 46.12 196 TYR A O 1
#

Secondary structure (DSSP, 8-state):
-HHHHHHHHHHHHHHHHHHIIIIIIHHHH-TT-HIIIIIHHHHHHHHHTHHHHTTSTTTT-HHHHHHHHHHHHHHHHHHHHHHHHHS-THHHHHHHHHHHHHHHHHHHHHHS--SSSS---------------------------------------------------------S--------------------

Radius of gyration: 32.09 Å; chains: 1; bounding box: 99×35×78 Å

Foldseek 3Di:
DVLLVVLLVCLLVVLVVLLCPLQVPQCVVCVPDCCRNAQVSLLVQLVVLVVVVVPDPVPVDPVVSVVSSVVSSVLSNVLSVVCSVPVDSVVSSVVSSVVSSVVSVCCVVVVVPPPDPDPPDDPPPDDDDDDDDDDDDDDDDDDDDDDDDDDDDDDDDDPDDDDDDDDDPDDDPDDPDDDPPPPPPPPDDDDDDPDD

Sequence (196 aa):
MALVLLSAVIALVNGTLEEVFWRGAYVRAFPGIPLLAWVYPSVGFGLWHLAPQSVSTGIGNPSGVVAFVGTATLFGLCWAWVAYRTGPIRWPVISHMLLDFAGLGARVYLIQTPHLDRSRPSPRGHEELGDDPADDDPEKGGTHEETHHRGCTEEGADRSRRPTRCSLRGGLRVHPGIRPRIRPERKGGIGGNCRY